Protein AF-A0AA41N404-F1 (afdb_monomer_lite)

Radius of gyration: 32.43 Å; chains: 1; bounding box: 88×32×87 Å

Foldseek 3Di:
DPDDAAPDNVDPALLGPQQDWDADPVNPDTHGSVVVLVVVVVVLVVVLVVVLVVLVVVLVVLLVQLVVLLVQLPDCPPCVDDDPVNVVVNVVSVVSNVVSVVSVVVSVVSVPLDDDDDDDDDDDDDDDDDDDDDDDDDPPPVVVVVVVVVVVVVVVVVVVVSVVSSVVRNVSVVVVVVSVVSVVVRD

Secondary structure (DSSP, 8-state):
---PPPSSTTS--HHHH--SPEEPTTSS-EE-HHHHHHHHHHHHHHHHHHHHHHHHHHHHHHHHHHHHHHHHHT--TTTT--HHHHHHHHHHHHHHHHHHHHHHHHHHHHHSS-------------------------TTHHHHHHHHHHHHHHHHHHHHHHHHHHHHHHHHHHHHHHHHHHHHHH-

Structure (mmCIF, N/CA/C/O backbone):
data_AF-A0AA41N404-F1
#
_entry.id   AF-A0AA41N404-F1
#
loop_
_atom_site.group_PDB
_atom_site.id
_atom_site.type_symbol
_atom_site.label_atom_id
_atom_site.label_alt_id
_atom_site.label_comp_id
_atom_site.label_asym_id
_atom_site.label_entity_id
_atom_site.label_seq_id
_atom_site.pdbx_PDB_ins_code
_atom_site.Cartn_x
_atom_site.Cartn_y
_atom_site.Cartn_z
_atom_site.occupancy
_atom_site.B_iso_or_equiv
_atom_site.auth_seq_id
_atom_site.auth_comp_id
_atom_site.auth_asym_id
_atom_site.auth_atom_id
_atom_site.pdbx_PDB_model_num
ATOM 1 N N . MET A 1 1 ? 10.718 2.739 -41.443 1.00 58.72 1 MET A N 1
ATOM 2 C CA . MET A 1 1 ? 11.222 2.045 -40.244 1.00 58.72 1 MET A CA 1
ATOM 3 C C . MET A 1 1 ? 10.858 0.581 -40.402 1.00 58.72 1 MET A C 1
ATOM 5 O O . MET A 1 1 ? 9.677 0.340 -40.629 1.00 58.72 1 MET A O 1
ATOM 9 N N . PRO A 1 2 ? 11.816 -0.362 -40.407 1.00 75.38 2 PRO A N 1
ATOM 10 C CA . PRO A 1 2 ? 11.476 -1.780 -40.305 1.00 75.38 2 PRO A CA 1
ATOM 11 C C . PRO A 1 2 ? 10.675 -2.011 -39.015 1.00 75.38 2 PRO A C 1
ATOM 13 O O . PRO A 1 2 ? 10.946 -1.364 -38.003 1.00 75.38 2 PRO A O 1
ATOM 16 N N . GLU A 1 3 ? 9.658 -2.869 -39.066 1.00 76.25 3 GLU A N 1
ATOM 17 C CA . GLU A 1 3 ? 8.839 -3.182 -37.892 1.00 76.25 3 GLU A CA 1
ATOM 18 C C . GLU A 1 3 ? 9.669 -3.996 -36.895 1.00 76.25 3 GLU A C 1
ATOM 20 O O . GLU A 1 3 ? 10.059 -5.130 -37.172 1.00 76.25 3 GLU A O 1
ATOM 25 N N . GLN A 1 4 ? 9.961 -3.401 -35.739 1.00 81.56 4 GLN A N 1
ATOM 26 C CA . GLN A 1 4 ? 10.577 -4.101 -34.620 1.00 81.56 4 GLN A CA 1
ATOM 27 C C . GLN A 1 4 ? 9.474 -4.751 -33.781 1.00 81.56 4 GLN A C 1
ATOM 29 O O . GLN A 1 4 ? 8.527 -4.083 -33.365 1.00 81.56 4 GLN A O 1
ATOM 34 N N . GLN A 1 5 ? 9.589 -6.058 -33.547 1.00 89.88 5 GLN A N 1
ATOM 35 C CA . GLN A 1 5 ? 8.683 -6.781 -32.657 1.00 89.88 5 GLN A CA 1
ATOM 36 C C . GLN A 1 5 ? 8.995 -6.431 -31.197 1.00 89.88 5 GLN A C 1
ATOM 38 O O . GLN A 1 5 ? 10.161 -6.292 -30.827 1.00 89.88 5 GLN A O 1
ATOM 43 N N . LEU A 1 6 ? 7.948 -6.292 -30.382 1.00 94.25 6 LEU A N 1
ATOM 44 C CA . LEU A 1 6 ? 8.075 -6.115 -28.933 1.00 94.25 6 LEU A CA 1
ATOM 45 C C . LEU A 1 6 ? 8.604 -7.399 -28.284 1.00 94.25 6 LEU A C 1
ATOM 47 O O . LEU A 1 6 ? 8.307 -8.499 -28.757 1.00 94.25 6 LEU A O 1
ATOM 51 N N . LEU A 1 7 ? 9.339 -7.261 -27.182 1.00 93.94 7 LEU A N 1
ATOM 52 C CA . LEU A 1 7 ? 9.824 -8.388 -26.388 1.00 93.94 7 LEU A CA 1
ATOM 53 C C . LEU A 1 7 ? 8.656 -9.135 -25.734 1.00 93.94 7 LEU A C 1
ATOM 55 O O . LEU A 1 7 ? 8.659 -10.367 -25.704 1.00 93.94 7 LEU A O 1
ATOM 59 N N . LYS A 1 8 ? 7.632 -8.410 -25.260 1.00 95.25 8 LYS A N 1
ATOM 60 C CA . LYS A 1 8 ? 6.401 -8.977 -24.688 1.00 95.25 8 LYS A CA 1
ATOM 61 C C . LYS A 1 8 ? 5.158 -8.406 -25.396 1.00 95.25 8 LYS A C 1
ATOM 63 O O . LYS A 1 8 ? 4.464 -7.555 -24.851 1.00 95.25 8 LYS A O 1
ATOM 68 N N . PRO A 1 9 ? 4.798 -8.915 -26.594 1.00 92.69 9 PRO A N 1
ATOM 69 C CA . PRO A 1 9 ? 3.789 -8.305 -27.474 1.00 92.69 9 PRO A CA 1
ATOM 70 C C . PRO A 1 9 ? 2.369 -8.178 -26.911 1.00 92.69 9 PRO A C 1
ATOM 72 O O . PRO A 1 9 ? 1.570 -7.395 -27.421 1.00 92.69 9 PRO A O 1
ATOM 75 N N . THR A 1 10 ? 2.019 -8.989 -25.914 1.00 94.75 10 THR A N 1
ATOM 76 C CA . THR A 1 10 ? 0.677 -9.030 -25.316 1.00 94.75 10 THR A CA 1
ATOM 77 C C . THR A 1 10 ? 0.569 -8.228 -24.024 1.00 94.75 10 THR A C 1
ATOM 79 O O . THR A 1 10 ? -0.517 -8.150 -23.451 1.00 94.75 10 THR A O 1
ATOM 82 N N . GLU A 1 11 ? 1.674 -7.661 -23.541 1.00 94.69 11 GLU A N 1
ATOM 83 C CA . GLU A 1 11 ? 1.766 -7.037 -22.226 1.00 94.69 11 GLU A CA 1
ATOM 84 C C . GLU A 1 11 ? 2.360 -5.632 -22.326 1.00 94.69 11 GLU A C 1
ATOM 86 O O . GLU A 1 11 ? 3.191 -5.334 -23.177 1.00 94.69 11 GLU A O 1
ATOM 91 N N . TRP A 1 12 ? 1.955 -4.753 -21.412 1.00 96.56 12 TRP A N 1
ATOM 92 C CA . TRP A 1 12 ? 2.553 -3.425 -21.278 1.00 96.56 12 TRP A CA 1
ATOM 93 C C . TRP A 1 12 ? 3.788 -3.504 -20.380 1.00 96.56 12 TRP A C 1
ATOM 95 O O . TRP A 1 12 ? 3.774 -3.006 -19.255 1.00 96.56 12 TRP A O 1
ATOM 105 N N . SER A 1 13 ? 4.829 -4.188 -20.859 1.00 97.06 13 SER A N 1
ATOM 106 C CA . SER A 1 13 ? 6.011 -4.488 -20.050 1.00 97.06 13 SER A CA 1
ATOM 107 C C . SER A 1 13 ? 6.978 -3.309 -19.943 1.00 97.06 13 SER A C 1
ATOM 109 O O . SER A 1 13 ? 7.180 -2.546 -20.889 1.00 97.06 13 SER A O 1
ATOM 111 N N . TYR A 1 14 ? 7.639 -3.169 -18.794 1.00 97.75 14 TYR A N 1
ATOM 112 C CA . TYR A 1 14 ? 8.640 -2.120 -18.593 1.00 97.75 14 TYR A CA 1
ATOM 113 C C . TYR A 1 14 ? 9.823 -2.226 -19.565 1.00 97.75 14 TYR A C 1
ATOM 115 O O . TYR A 1 14 ? 10.380 -1.195 -19.944 1.00 97.75 14 TYR A O 1
ATOM 123 N N . CYS A 1 15 ? 10.169 -3.432 -20.025 1.00 96.75 15 CYS A N 1
ATOM 124 C CA . CYS A 1 15 ? 11.275 -3.634 -20.961 1.00 96.75 15 CYS A CA 1
ATOM 125 C C . CYS A 1 15 ? 10.963 -3.214 -22.408 1.00 96.75 15 CYS A C 1
ATOM 127 O O . CYS A 1 15 ? 11.871 -3.189 -23.230 1.00 96.75 15 CYS A O 1
ATOM 129 N N . ASP A 1 16 ? 9.718 -2.860 -22.738 1.00 97.12 16 ASP A N 1
ATOM 130 C CA . ASP A 1 16 ? 9.321 -2.498 -24.106 1.00 97.12 16 ASP A CA 1
ATOM 131 C C . ASP A 1 16 ? 9.150 -0.982 -24.310 1.00 97.12 16 ASP A C 1
ATOM 133 O O . ASP A 1 16 ? 9.398 -0.464 -25.400 1.00 97.12 16 ASP A O 1
ATOM 137 N N . TYR A 1 17 ? 8.762 -0.238 -23.267 1.00 96.25 17 TYR A N 1
ATOM 138 C CA . TYR A 1 17 ? 8.249 1.135 -23.423 1.00 96.25 17 TYR A CA 1
ATOM 139 C C . TYR A 1 17 ? 9.118 2.243 -22.803 1.00 96.25 17 TYR A C 1
ATOM 141 O O . TYR A 1 17 ? 8.762 3.418 -22.909 1.00 96.25 17 TYR A O 1
ATOM 149 N N . PHE A 1 18 ? 10.252 1.912 -22.175 1.00 96.62 18 PHE A N 1
ATOM 150 C CA . PHE A 1 18 ? 11.062 2.866 -21.392 1.00 96.62 18 PHE A CA 1
ATOM 151 C C . PHE A 1 18 ? 12.487 3.077 -21.933 1.00 96.62 18 PHE A C 1
ATOM 153 O O . PHE A 1 18 ? 13.393 3.441 -21.187 1.00 96.62 18 PHE A O 1
ATOM 160 N N . TRP A 1 19 ? 12.678 2.883 -23.241 1.00 95.56 19 TRP A N 1
ATOM 161 C CA . TRP A 1 19 ? 13.973 3.052 -23.912 1.00 95.56 19 TRP A CA 1
ATOM 162 C C . TRP A 1 19 ? 14.349 4.505 -24.196 1.00 95.56 19 TRP A C 1
ATOM 164 O O . TRP A 1 19 ? 15.519 4.865 -24.127 1.00 95.56 19 TRP A O 1
ATOM 174 N N . ALA A 1 20 ? 13.369 5.335 -24.553 1.00 94.44 20 ALA A N 1
ATOM 175 C CA . ALA A 1 20 ? 13.611 6.719 -24.934 1.00 94.44 20 ALA A CA 1
ATOM 176 C C . ALA A 1 20 ? 13.547 7.654 -23.725 1.00 94.44 20 ALA A C 1
ATOM 178 O O . ALA A 1 20 ? 12.693 7.506 -22.846 1.00 94.44 20 ALA A O 1
ATOM 179 N N . ASP A 1 21 ? 14.399 8.674 -23.736 1.00 94.25 21 ASP A N 1
ATOM 180 C CA . ASP A 1 21 ? 14.354 9.712 -22.721 1.00 94.25 21 ASP A CA 1
ATOM 181 C C . ASP A 1 21 ? 13.086 10.559 -22.845 1.00 94.25 21 ASP A C 1
ATOM 183 O O . ASP A 1 21 ? 12.673 11.004 -23.923 1.00 94.25 21 ASP A O 1
ATOM 187 N N . LYS A 1 22 ? 12.487 10.844 -21.695 1.00 91.69 22 LYS A N 1
ATOM 188 C CA . LYS A 1 22 ? 11.353 11.740 -21.565 1.00 91.69 22 LYS A CA 1
ATOM 189 C C . LYS A 1 22 ? 11.842 13.178 -21.449 1.00 91.69 22 LYS A C 1
ATOM 191 O O . LYS A 1 22 ? 12.539 13.536 -20.502 1.00 91.69 22 LYS A O 1
ATOM 196 N N . LYS A 1 23 ? 11.400 14.029 -22.371 1.00 91.06 23 LYS A N 1
ATOM 197 C CA . LYS A 1 23 ? 11.573 15.484 -22.272 1.00 91.06 23 LYS A CA 1
ATOM 198 C C . LYS A 1 23 ? 10.445 16.090 -21.447 1.00 91.06 23 LYS A C 1
ATOM 200 O O . LYS A 1 23 ? 9.297 15.641 -21.532 1.00 91.06 23 LYS A O 1
ATOM 205 N N . ASP A 1 24 ? 10.760 17.092 -20.637 1.00 85.56 24 ASP A N 1
ATOM 206 C CA . ASP A 1 24 ? 9.728 17.873 -19.967 1.00 85.56 24 ASP A CA 1
ATOM 207 C C . ASP A 1 24 ? 8.890 18.676 -20.986 1.00 85.56 24 ASP A C 1
ATOM 209 O O . ASP A 1 24 ? 9.334 18.944 -22.106 1.00 85.56 24 ASP A O 1
ATOM 213 N N . PRO A 1 25 ? 7.657 19.084 -20.633 1.00 82.81 25 PRO A N 1
ATOM 214 C CA . PRO A 1 25 ? 6.806 19.855 -21.541 1.00 82.81 25 PRO A CA 1
ATOM 215 C C . PRO A 1 25 ? 7.411 21.197 -21.981 1.00 82.81 25 PRO A C 1
ATOM 217 O O . PRO A 1 25 ? 6.952 21.783 -22.957 1.00 82.81 25 PRO A O 1
ATOM 220 N N . GLN A 1 26 ? 8.406 21.700 -21.243 1.00 84.88 26 GLN A N 1
ATOM 221 C CA . GLN A 1 26 ? 9.080 22.972 -21.503 1.00 84.88 26 GLN A CA 1
ATOM 222 C C . GLN A 1 26 ? 10.392 22.812 -22.293 1.00 84.88 26 GLN A C 1
ATOM 224 O O . GLN A 1 26 ? 10.968 23.817 -22.695 1.00 84.88 26 GLN A O 1
ATOM 229 N N . GLY A 1 27 ? 10.844 21.581 -22.555 1.00 80.25 27 GLY A N 1
ATOM 230 C CA . GLY A 1 27 ? 12.082 21.259 -23.271 1.00 80.25 27 GLY A CA 1
ATOM 231 C C . GLY A 1 27 ? 13.383 21.564 -22.517 1.00 80.25 27 GLY A C 1
ATOM 232 O O . GLY A 1 27 ? 14.455 21.456 -23.109 1.00 80.25 27 GLY A O 1
ATOM 233 N N . ASN A 1 28 ? 13.310 21.944 -21.242 1.00 82.81 28 ASN A N 1
ATOM 234 C CA . ASN A 1 28 ? 14.445 22.396 -20.439 1.00 82.81 28 ASN A CA 1
ATOM 235 C C . ASN A 1 28 ? 15.177 21.247 -19.735 1.00 82.81 28 ASN A C 1
ATOM 237 O O . ASN A 1 28 ? 16.323 21.416 -19.320 1.00 82.81 28 ASN A O 1
ATOM 241 N N . SER A 1 29 ? 14.532 20.089 -19.581 1.00 86.12 29 SER A N 1
ATOM 242 C CA . SER A 1 29 ? 15.108 18.925 -18.909 1.00 86.12 29 SER A CA 1
ATOM 243 C C . SER A 1 29 ? 14.748 17.618 -19.615 1.00 86.12 29 SER A C 1
ATOM 245 O O . SER A 1 29 ? 13.681 17.469 -20.214 1.00 86.12 29 SER A O 1
ATOM 247 N N . THR A 1 30 ? 15.681 16.667 -19.576 1.00 90.44 30 THR A N 1
ATOM 248 C CA . THR A 1 30 ? 15.536 15.329 -20.159 1.00 90.44 30 THR A CA 1
ATOM 249 C C . THR A 1 30 ? 15.781 14.301 -19.060 1.00 90.44 30 THR A C 1
ATOM 251 O O . THR A 1 30 ? 16.727 14.435 -18.288 1.00 90.44 30 THR A O 1
ATOM 254 N N . MET A 1 31 ? 14.897 13.313 -18.955 1.00 91.56 31 MET A N 1
ATOM 255 C CA . MET A 1 31 ? 14.924 12.264 -17.942 1.00 91.56 31 MET A CA 1
ATOM 256 C C . MET A 1 31 ? 14.927 10.906 -18.628 1.00 91.56 31 MET A C 1
ATOM 258 O O . MET A 1 31 ? 14.051 10.636 -19.447 1.00 91.56 31 MET A O 1
ATOM 262 N N . ALA A 1 32 ? 15.870 10.042 -18.262 1.00 94.62 32 ALA A N 1
ATOM 263 C CA . ALA A 1 32 ? 15.920 8.686 -18.788 1.00 94.62 32 ALA A CA 1
ATOM 264 C C . ALA A 1 32 ? 14.630 7.912 -18.475 1.00 94.62 32 ALA A C 1
ATOM 266 O O . ALA A 1 32 ? 14.053 8.052 -17.392 1.00 94.62 32 ALA A O 1
ATOM 267 N N . GLY A 1 33 ? 14.187 7.056 -19.399 1.00 94.88 33 GLY A N 1
ATOM 268 C CA . GLY A 1 33 ? 13.013 6.205 -19.174 1.00 94.88 33 GLY A CA 1
ATOM 269 C C . GLY A 1 33 ? 13.169 5.303 -17.943 1.00 94.88 33 GLY A C 1
ATOM 270 O O . GLY A 1 33 ? 12.228 5.150 -17.166 1.00 94.88 33 GLY A O 1
ATOM 271 N N . PHE A 1 34 ? 14.382 4.799 -17.695 1.00 95.56 34 PHE A N 1
ATOM 272 C CA . PHE A 1 34 ? 14.702 4.025 -16.491 1.00 95.56 34 PHE A CA 1
ATOM 273 C C . PHE A 1 34 ? 14.507 4.822 -15.191 1.00 95.56 34 PHE A C 1
ATOM 275 O O . PHE A 1 34 ? 13.943 4.311 -14.225 1.00 95.56 34 PHE A O 1
ATOM 282 N N . GLU A 1 35 ? 14.895 6.100 -15.175 1.00 95.62 35 GLU A N 1
ATOM 283 C CA . GLU A 1 35 ? 14.739 6.972 -14.003 1.00 95.62 35 GLU A CA 1
ATOM 284 C C . GLU A 1 35 ? 13.257 7.147 -13.633 1.00 95.62 35 GLU A C 1
ATOM 286 O O . GLU A 1 35 ? 12.888 7.158 -12.458 1.00 95.62 35 GLU A O 1
ATOM 291 N N . LEU A 1 36 ? 12.369 7.184 -14.631 1.00 95.12 36 LEU A N 1
ATOM 292 C CA . LEU A 1 36 ? 10.925 7.221 -14.399 1.00 95.12 36 LEU A CA 1
ATOM 293 C C . LEU A 1 36 ? 10.420 5.956 -13.680 1.00 95.12 36 LEU A C 1
ATOM 295 O O . LEU A 1 36 ? 9.555 6.052 -12.802 1.00 95.12 36 LEU A O 1
ATOM 299 N N . LEU A 1 37 ? 10.969 4.780 -14.010 1.00 96.50 37 LEU A N 1
ATOM 300 C CA . LEU A 1 37 ? 10.649 3.522 -13.328 1.00 96.50 37 LEU A CA 1
ATOM 301 C C . LEU A 1 37 ? 11.147 3.531 -11.878 1.00 96.50 37 LEU A C 1
ATOM 303 O O . LEU A 1 37 ? 10.401 3.154 -10.971 1.00 96.50 37 LEU A O 1
ATOM 307 N N . LEU A 1 38 ? 12.356 4.038 -11.623 1.00 95.94 38 LEU A N 1
ATOM 308 C CA . LEU A 1 38 ? 12.880 4.187 -10.261 1.00 95.94 38 LEU A CA 1
ATOM 309 C C . LEU A 1 38 ? 12.016 5.135 -9.418 1.00 95.94 38 LEU A C 1
ATOM 311 O O . LEU A 1 38 ? 11.618 4.792 -8.300 1.00 95.94 38 LEU A O 1
ATOM 315 N N . GLN A 1 39 ? 11.626 6.288 -9.970 1.00 95.75 39 GLN A N 1
ATOM 316 C CA . GLN A 1 39 ? 10.705 7.214 -9.306 1.00 95.75 39 GLN A CA 1
ATOM 317 C C . GLN A 1 39 ? 9.353 6.563 -8.998 1.00 95.75 39 GLN A C 1
ATOM 319 O O . GLN A 1 39 ? 8.790 6.769 -7.91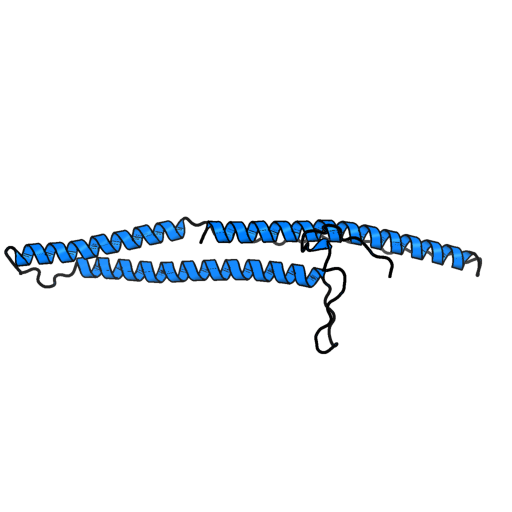6 1.00 95.75 39 GLN A O 1
ATOM 324 N N . LYS A 1 40 ? 8.832 5.739 -9.917 1.00 96.25 40 LYS A N 1
ATOM 325 C CA . LYS A 1 40 ? 7.597 4.979 -9.700 1.00 96.25 40 LYS A CA 1
ATOM 326 C C . LYS A 1 40 ? 7.728 4.016 -8.516 1.00 96.25 40 LYS A C 1
ATOM 328 O O . LYS A 1 40 ? 6.794 3.940 -7.710 1.00 96.25 40 LYS A O 1
ATOM 333 N N . GLN A 1 41 ? 8.869 3.343 -8.364 1.00 96.06 41 GLN A N 1
ATOM 334 C CA . GLN A 1 41 ? 9.122 2.456 -7.224 1.00 96.06 41 GLN A CA 1
ATOM 335 C C . GLN A 1 41 ? 9.217 3.212 -5.900 1.00 96.06 41 GLN A C 1
ATOM 337 O O . GLN A 1 41 ? 8.589 2.817 -4.915 1.00 96.06 41 GLN A O 1
ATOM 342 N N . LEU A 1 42 ? 9.951 4.328 -5.873 1.00 95.38 42 LEU A N 1
ATOM 343 C CA . LEU A 1 42 ? 10.069 5.181 -4.687 1.00 95.38 42 LEU A CA 1
ATOM 344 C C . LEU A 1 42 ? 8.705 5.715 -4.245 1.00 95.38 42 LEU A C 1
ATOM 346 O O . LEU A 1 42 ? 8.347 5.612 -3.071 1.00 95.38 42 LEU A O 1
ATOM 350 N N . LYS A 1 43 ? 7.894 6.198 -5.193 1.00 95.75 43 LYS A N 1
ATOM 351 C CA . LYS A 1 43 ? 6.523 6.642 -4.916 1.00 95.75 43 LYS A CA 1
ATOM 352 C C . LYS A 1 43 ? 5.654 5.510 -4.368 1.00 95.75 43 LYS A C 1
ATOM 354 O O . LYS A 1 43 ? 4.851 5.731 -3.467 1.00 95.75 43 LYS A O 1
ATOM 359 N N . GLY A 1 44 ? 5.816 4.296 -4.885 1.00 92.94 44 GLY A N 1
ATOM 360 C CA . GLY A 1 44 ? 5.121 3.119 -4.379 1.00 92.94 44 GLY A CA 1
ATOM 361 C C . GLY A 1 44 ? 5.474 2.773 -2.931 1.00 92.94 44 GLY A C 1
ATOM 362 O O . GLY A 1 44 ? 4.575 2.524 -2.128 1.00 92.94 44 GLY A O 1
ATOM 363 N N . LYS A 1 45 ? 6.763 2.827 -2.573 1.00 91.25 45 LYS A N 1
ATOM 364 C CA . LYS A 1 45 ? 7.226 2.668 -1.181 1.00 91.25 45 LYS A CA 1
ATOM 365 C C . LYS A 1 45 ? 6.671 3.767 -0.271 1.00 91.25 45 LYS A C 1
ATOM 367 O O . LYS A 1 45 ? 6.213 3.478 0.832 1.00 91.25 45 LYS A O 1
ATOM 372 N N . GLN A 1 46 ? 6.661 5.012 -0.745 1.00 94.31 46 GLN A N 1
ATOM 373 C CA . GLN A 1 46 ? 6.092 6.138 -0.005 1.00 94.31 46 GLN A CA 1
ATOM 374 C C . GLN A 1 46 ? 4.587 5.948 0.254 1.00 94.31 46 GLN A C 1
ATOM 376 O O . GLN A 1 46 ? 4.140 6.101 1.387 1.00 94.31 46 GLN A O 1
ATOM 381 N N . MET A 1 47 ? 3.821 5.513 -0.750 1.00 92.81 47 MET A N 1
ATOM 382 C CA . MET A 1 47 ? 2.388 5.219 -0.606 1.00 92.81 47 MET A CA 1
ATOM 383 C C . MET A 1 47 ? 2.120 4.133 0.447 1.00 92.81 47 MET A C 1
ATOM 385 O O . MET A 1 47 ? 1.200 4.249 1.253 1.00 92.81 47 MET A O 1
ATOM 389 N N . GLN A 1 48 ? 2.937 3.076 0.476 1.00 89.06 48 GLN A N 1
ATOM 390 C CA . GLN A 1 48 ? 2.833 2.032 1.499 1.00 89.06 48 GLN A CA 1
ATOM 391 C C . GLN A 1 48 ? 3.075 2.567 2.912 1.00 89.06 48 GLN A C 1
ATOM 393 O O . GLN A 1 48 ? 2.372 2.189 3.851 1.00 89.06 48 GLN A O 1
ATOM 398 N N . LYS A 1 49 ? 4.061 3.454 3.068 1.00 89.94 49 LYS A N 1
ATOM 399 C CA . LYS A 1 49 ? 4.336 4.119 4.342 1.00 89.94 49 LYS A CA 1
ATOM 400 C C . LYS A 1 49 ? 3.138 4.960 4.789 1.00 89.94 49 LYS A C 1
ATOM 402 O O . LYS A 1 49 ? 2.679 4.792 5.915 1.00 89.94 49 LYS A O 1
ATOM 407 N N . GLU A 1 50 ? 2.595 5.788 3.900 1.00 91.12 50 GLU A N 1
ATOM 408 C CA . GLU A 1 50 ? 1.418 6.624 4.179 1.00 91.12 50 GLU A CA 1
ATOM 409 C C . GLU A 1 50 ? 0.185 5.784 4.548 1.00 91.12 50 GLU A C 1
ATOM 411 O O . GLU A 1 50 ? -0.524 6.108 5.501 1.00 91.12 50 GLU A O 1
ATOM 416 N N . MET A 1 51 ? -0.039 4.655 3.866 1.00 91.38 51 MET A N 1
ATOM 417 C CA . MET A 1 51 ? -1.115 3.715 4.204 1.00 91.38 51 MET A CA 1
ATOM 418 C C . MET A 1 51 ? -0.946 3.141 5.621 1.00 91.38 51 MET A C 1
ATOM 420 O O . MET A 1 51 ? -1.900 3.083 6.399 1.00 91.38 51 MET A O 1
ATOM 424 N N . SER A 1 52 ? 0.277 2.753 5.989 1.00 87.69 52 SER A N 1
ATOM 425 C CA . SER A 1 52 ? 0.587 2.257 7.336 1.00 87.69 52 SER A CA 1
ATOM 426 C C . SER A 1 52 ? 0.353 3.330 8.407 1.00 87.69 52 SER A C 1
ATOM 428 O O . SER A 1 52 ? -0.267 3.066 9.443 1.00 87.69 52 SER A O 1
ATOM 430 N N . GLU A 1 53 ? 0.775 4.568 8.141 1.00 90.19 53 GLU A N 1
ATOM 431 C CA . GLU A 1 53 ? 0.537 5.715 9.021 1.00 90.19 53 GLU A CA 1
ATOM 432 C C . GLU A 1 53 ? -0.962 6.010 9.182 1.00 90.19 53 GLU A C 1
ATOM 434 O O . GLU A 1 53 ? -1.422 6.276 10.297 1.00 90.19 53 GLU A O 1
ATOM 439 N N . PHE A 1 54 ? -1.750 5.883 8.112 1.00 93.12 54 PHE A N 1
ATOM 440 C CA . PHE A 1 54 ? -3.206 6.020 8.159 1.00 93.12 54 PHE A CA 1
ATOM 441 C C . PHE A 1 54 ? -3.856 4.965 9.068 1.00 93.12 54 PHE A C 1
ATOM 443 O O . PHE A 1 54 ? -4.640 5.309 9.961 1.00 93.12 54 PHE A O 1
ATOM 450 N N . VAL A 1 55 ? -3.487 3.688 8.915 1.00 90.69 55 VAL A N 1
ATOM 451 C CA . VAL A 1 55 ? -3.972 2.594 9.780 1.00 90.69 55 VAL A CA 1
ATOM 452 C C . VAL A 1 55 ? -3.557 2.820 11.237 1.00 90.69 55 VAL A C 1
ATOM 454 O O . VAL A 1 55 ? -4.351 2.609 12.159 1.00 90.69 55 VAL A O 1
ATOM 457 N N . GLN A 1 56 ? -2.341 3.321 11.475 1.00 91.00 56 GLN A N 1
ATOM 458 C CA . GLN A 1 56 ? -1.891 3.704 12.812 1.00 91.00 56 GLN A CA 1
ATOM 459 C C . GLN A 1 56 ? -2.714 4.872 13.384 1.00 91.00 56 GLN A C 1
ATOM 461 O O . GLN A 1 56 ? -3.033 4.875 14.577 1.00 91.00 56 GLN A O 1
ATOM 466 N N . GLY A 1 57 ? -3.084 5.849 12.555 1.00 94.06 57 GLY A N 1
ATOM 467 C CA . GLY A 1 57 ? -4.001 6.930 12.911 1.00 94.06 57 GLY A CA 1
ATOM 468 C C . GLY A 1 57 ? -5.363 6.395 13.350 1.00 94.06 57 GLY A C 1
ATOM 469 O O . GLY A 1 57 ? -5.831 6.731 14.442 1.00 94.06 57 GLY A O 1
ATOM 470 N N . ARG A 1 58 ? -5.955 5.483 12.565 1.00 95.12 58 ARG A N 1
ATOM 471 C CA . ARG A 1 58 ? -7.223 4.826 12.918 1.00 95.12 58 ARG A CA 1
ATOM 472 C C . ARG A 1 58 ? -7.119 4.079 14.242 1.00 95.12 58 ARG A C 1
ATOM 474 O O . ARG A 1 58 ? -7.988 4.234 15.095 1.00 95.12 58 ARG A O 1
ATOM 481 N N . ARG A 1 59 ? -6.026 3.344 14.452 1.00 93.00 59 ARG A N 1
ATOM 482 C CA . ARG A 1 59 ? -5.763 2.621 15.702 1.00 93.00 59 ARG A CA 1
ATOM 483 C C . ARG A 1 59 ? -5.808 3.536 16.926 1.00 93.00 59 ARG A C 1
ATOM 485 O O . ARG A 1 59 ? -6.464 3.203 17.904 1.00 93.00 59 ARG A O 1
ATOM 492 N N . LYS A 1 60 ? -5.132 4.689 16.872 1.00 95.75 60 LYS A N 1
ATOM 493 C CA . LYS A 1 60 ? -5.093 5.655 17.987 1.00 95.75 60 LYS A CA 1
ATOM 494 C C . LYS A 1 60 ? -6.482 6.206 18.319 1.00 95.75 60 LYS A C 1
ATOM 496 O O . LYS A 1 60 ? -6.804 6.381 19.494 1.00 95.75 60 LYS A O 1
ATOM 501 N N . ILE A 1 61 ? -7.292 6.486 17.295 1.00 97.31 61 ILE A N 1
ATOM 502 C CA . ILE A 1 61 ? -8.678 6.947 17.466 1.00 97.31 61 ILE A CA 1
ATOM 503 C C . ILE A 1 61 ? -9.497 5.864 18.166 1.00 97.31 61 ILE A C 1
ATOM 505 O O . ILE A 1 61 ? -10.138 6.134 19.180 1.00 97.31 61 ILE A O 1
ATOM 509 N N . GLU A 1 62 ? -9.413 4.640 17.656 1.00 97.56 62 GLU A N 1
ATOM 510 C CA . GLU A 1 62 ? -10.135 3.489 18.184 1.00 97.56 62 GLU A CA 1
ATOM 511 C C . GLU A 1 62 ? -9.755 3.194 19.643 1.00 97.56 62 GLU A C 1
ATOM 513 O O . GLU A 1 62 ? -10.611 2.935 20.484 1.00 97.56 62 GLU A O 1
ATOM 518 N N . GLU A 1 63 ? -8.464 3.291 19.974 1.00 96.44 63 GLU A N 1
ATOM 519 C CA . GLU A 1 63 ? -7.957 3.048 21.325 1.00 96.44 63 GLU A CA 1
ATOM 520 C C . GLU A 1 63 ? -8.479 4.091 22.312 1.00 96.44 63 GLU A C 1
ATOM 522 O O . GLU A 1 63 ? -8.898 3.761 23.424 1.00 96.44 63 GLU A O 1
ATOM 527 N N . LYS A 1 64 ? -8.489 5.364 21.902 1.00 98.19 64 LYS A N 1
ATOM 528 C CA . LYS A 1 64 ? -9.066 6.445 22.703 1.00 98.19 64 LYS A CA 1
ATOM 529 C C . LYS A 1 64 ? -10.570 6.243 22.896 1.00 98.19 64 LYS A C 1
ATOM 531 O O . LYS A 1 64 ? -11.068 6.478 23.995 1.00 98.19 64 LYS A O 1
ATOM 536 N N . TYR A 1 65 ? -11.274 5.806 21.854 1.00 98.38 65 TYR A N 1
ATOM 537 C CA . TYR A 1 65 ? -12.705 5.525 21.914 1.00 98.38 65 TYR A CA 1
ATOM 538 C C . TYR A 1 65 ? -13.017 4.400 22.910 1.00 98.38 65 TYR A C 1
ATOM 540 O O . TYR A 1 65 ? -13.766 4.624 23.860 1.00 98.38 65 TYR A O 1
ATOM 548 N N . ALA A 1 66 ? -12.341 3.254 22.792 1.00 98.25 66 ALA A N 1
ATOM 549 C CA . ALA A 1 66 ? -12.501 2.128 23.710 1.00 98.25 66 ALA A CA 1
ATOM 550 C C . ALA A 1 66 ? -12.179 2.502 25.169 1.00 98.25 66 ALA A C 1
ATOM 552 O O . ALA A 1 66 ? -12.930 2.164 26.082 1.00 98.25 66 ALA A O 1
ATOM 553 N N . LYS A 1 67 ? -11.098 3.262 25.405 1.00 97.94 67 LYS A N 1
ATOM 554 C CA . LYS A 1 67 ? -10.744 3.762 26.749 1.00 97.94 67 LYS A CA 1
ATOM 555 C C . LYS A 1 67 ? -11.839 4.644 27.351 1.00 97.94 67 LYS A C 1
ATOM 557 O O . LYS A 1 67 ? -12.099 4.562 28.550 1.00 97.94 67 LYS A O 1
ATOM 562 N N . ASN A 1 68 ? -12.482 5.481 26.538 1.00 98.19 68 ASN A N 1
ATOM 563 C CA . ASN A 1 68 ? -13.571 6.337 26.999 1.00 98.19 68 ASN A CA 1
ATOM 564 C C . ASN A 1 68 ? -14.842 5.534 27.305 1.00 98.19 68 ASN A C 1
ATOM 566 O O . ASN A 1 68 ? -15.454 5.787 28.341 1.00 98.19 68 ASN A O 1
ATOM 570 N N . LEU A 1 69 ? -15.200 4.554 26.466 1.00 98.25 69 LEU A N 1
ATOM 571 C CA . LEU A 1 69 ? -16.316 3.637 26.728 1.00 98.25 69 LEU A CA 1
ATOM 572 C C . LEU A 1 69 ? -16.109 2.861 28.034 1.00 98.25 69 LEU A C 1
ATOM 574 O O . LEU A 1 69 ? -16.976 2.873 28.905 1.00 98.25 69 LEU A O 1
ATOM 578 N N . ALA A 1 70 ? -14.920 2.283 28.223 1.00 97.38 70 ALA A N 1
ATOM 579 C CA . ALA A 1 70 ? -14.569 1.565 29.446 1.00 97.38 70 ALA A CA 1
ATOM 580 C C . ALA A 1 70 ? -14.576 2.470 30.690 1.00 97.38 70 ALA A C 1
ATOM 582 O O . ALA A 1 70 ? -14.905 2.031 31.785 1.00 97.38 70 ALA A O 1
ATOM 583 N N . LYS A 1 71 ? -14.221 3.752 30.549 1.00 97.69 71 LYS A N 1
ATOM 584 C CA . LYS A 1 71 ? -14.321 4.711 31.656 1.00 97.69 71 LYS A CA 1
ATOM 585 C C . LYS A 1 71 ? -15.776 5.068 31.968 1.00 97.69 71 LYS A C 1
ATOM 587 O O . LYS A 1 71 ? -16.125 5.206 33.137 1.00 97.69 71 LYS A O 1
ATOM 592 N N . LEU A 1 72 ? -16.610 5.238 30.942 1.00 96.81 72 LEU A N 1
ATOM 593 C CA . LEU A 1 72 ? -18.024 5.574 31.098 1.00 96.81 72 LEU A CA 1
ATOM 594 C C . LEU A 1 72 ? -18.822 4.414 31.709 1.00 96.81 72 LEU A C 1
ATOM 596 O O . LEU A 1 72 ? -19.679 4.663 32.555 1.00 96.81 72 LEU A O 1
ATOM 600 N N . SER A 1 73 ? -18.497 3.165 31.363 1.00 96.88 73 SER A N 1
ATOM 601 C CA . SER A 1 73 ? -19.140 1.979 31.948 1.00 96.88 73 SER A CA 1
ATOM 602 C C . SER A 1 73 ? -18.933 1.870 33.463 1.00 96.88 73 SER A C 1
ATOM 604 O O . SER A 1 73 ? -19.815 1.402 34.178 1.00 96.88 73 SER A O 1
ATOM 606 N N . GLN A 1 74 ? -17.807 2.376 33.975 1.00 96.00 74 GLN A N 1
ATOM 607 C CA . GLN A 1 74 ? -17.488 2.422 35.408 1.00 96.00 74 GLN A CA 1
ATOM 608 C C . GLN A 1 74 ? -18.049 3.662 36.126 1.00 96.00 74 GLN A C 1
ATOM 610 O O . GLN A 1 74 ? -17.727 3.913 37.288 1.00 96.00 74 GLN A O 1
ATOM 615 N N . SER A 1 75 ? -18.877 4.466 35.454 1.00 94.94 75 SER A N 1
ATOM 616 C CA . SER A 1 75 ? -19.500 5.643 36.057 1.00 94.94 75 SER A CA 1
ATOM 617 C C . SER A 1 75 ? -20.486 5.264 37.169 1.00 94.94 75 SER A C 1
ATOM 619 O O . SER A 1 75 ? -21.277 4.321 37.053 1.00 94.94 75 SER A O 1
ATOM 621 N N . SER A 1 76 ? -20.487 6.056 38.242 1.00 93.62 76 SER A N 1
ATOM 622 C C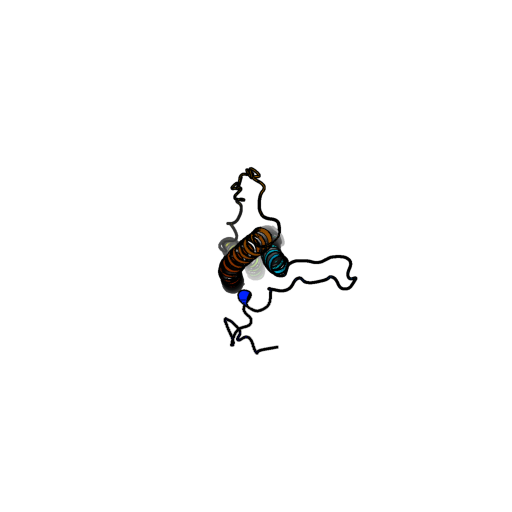A . SER A 1 76 ? -21.419 5.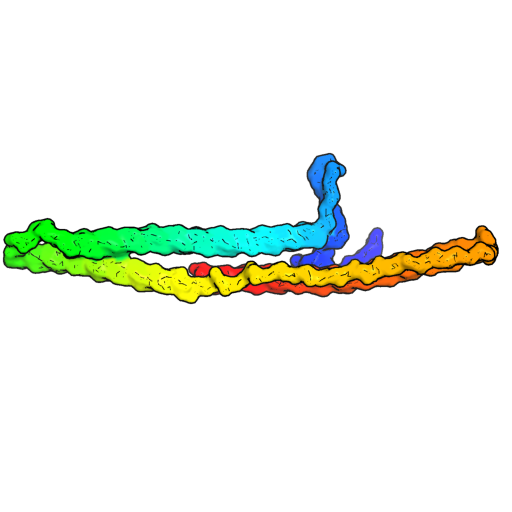931 39.368 1.00 93.62 76 SER A CA 1
ATOM 623 C C . SER A 1 76 ? -22.787 6.582 39.117 1.00 93.62 76 SER A C 1
ATOM 625 O O . SER A 1 76 ? -23.625 6.617 40.018 1.00 93.62 76 SER A O 1
ATOM 627 N N . LEU A 1 77 ? -23.043 7.089 37.905 1.00 93.75 77 LEU A N 1
ATOM 628 C CA . LEU A 1 77 ? -24.332 7.680 37.537 1.00 93.75 77 LEU A CA 1
ATOM 629 C C . LEU A 1 77 ? -25.484 6.694 37.761 1.00 93.75 77 LEU A C 1
ATOM 631 O O . LEU A 1 77 ? -25.394 5.529 37.366 1.00 93.75 77 LEU A O 1
ATOM 635 N N . ALA A 1 78 ? -26.547 7.190 38.404 1.00 91.56 78 ALA A N 1
ATOM 636 C CA . ALA A 1 78 ? -27.763 6.447 38.742 1.00 91.56 78 ALA A CA 1
ATOM 637 C C . ALA A 1 78 ? -27.503 5.082 39.418 1.00 91.56 78 ALA A C 1
ATOM 639 O O . ALA A 1 78 ? -28.267 4.139 39.259 1.00 91.56 78 ALA A O 1
ATOM 640 N N . ALA A 1 79 ? -26.423 4.964 40.202 1.00 89.56 79 ALA A N 1
ATOM 641 C CA . ALA A 1 79 ? -26.105 3.736 40.939 1.00 89.56 79 ALA A CA 1
ATOM 642 C C . ALA A 1 79 ? -27.094 3.414 42.076 1.00 89.56 79 ALA A C 1
ATOM 644 O O . ALA A 1 79 ? -27.079 2.304 42.592 1.00 89.56 79 ALA A O 1
ATOM 645 N N . GLN A 1 80 ? -27.920 4.385 42.466 1.00 93.06 80 GLN A N 1
ATOM 646 C CA . GLN A 1 80 ? -28.956 4.256 43.493 1.00 93.06 80 GLN A CA 1
ATOM 647 C C . GLN A 1 80 ? -30.307 3.774 42.940 1.00 93.06 80 GLN A C 1
ATOM 649 O O . GLN A 1 80 ? -31.255 3.650 43.707 1.00 93.06 80 GLN A O 1
ATOM 654 N N . GLU A 1 81 ? -30.423 3.590 41.621 1.00 91.25 81 GLU A N 1
ATOM 655 C CA . GLU A 1 81 ? -31.659 3.110 41.010 1.00 91.25 81 GLU A CA 1
ATOM 656 C C . GLU A 1 81 ? -31.872 1.642 41.389 1.00 91.25 81 GLU A C 1
ATOM 658 O O . GLU A 1 81 ? -30.973 0.816 41.221 1.00 91.25 81 GLU A O 1
ATOM 663 N N . GLU A 1 82 ? -33.050 1.322 41.914 1.00 91.31 82 GLU A N 1
ATOM 664 C CA . GLU A 1 82 ? -33.375 -0.021 42.391 1.00 91.31 82 GLU A CA 1
ATOM 665 C C . GLU A 1 82 ? -34.359 -0.732 41.453 1.00 91.31 82 GLU A C 1
ATOM 667 O O . GLU A 1 82 ? -34.862 -0.176 40.470 1.00 91.31 82 GLU A O 1
ATOM 672 N N . CYS A 1 83 ? -34.651 -1.992 41.778 1.00 92.12 83 CYS A N 1
ATOM 673 C CA . CYS A 1 83 ? -35.599 -2.831 41.054 1.00 92.12 83 CYS A CA 1
ATOM 674 C C . CYS A 1 83 ? -35.188 -3.050 39.584 1.00 92.12 83 CYS A C 1
ATOM 676 O O . CYS A 1 83 ? -34.035 -2.885 39.187 1.00 92.12 83 CYS A O 1
ATOM 678 N N . PHE A 1 84 ? -36.157 -3.445 38.762 1.00 94.62 84 PHE A N 1
ATOM 679 C CA . PHE A 1 84 ? -35.955 -3.766 37.352 1.00 94.62 84 PHE A CA 1
ATOM 680 C C . PHE A 1 84 ? -35.292 -2.632 36.547 1.00 94.62 84 PHE A C 1
ATOM 682 O O . PHE A 1 84 ? -34.508 -2.898 35.640 1.00 94.62 84 PHE A O 1
ATOM 689 N N . LEU A 1 85 ? -35.575 -1.365 36.880 1.00 94.00 85 LEU A N 1
ATOM 690 C CA . LEU A 1 85 ? -34.946 -0.226 36.208 1.00 94.00 85 LEU A CA 1
ATOM 691 C C . LEU A 1 85 ? -33.454 -0.115 36.562 1.00 94.00 85 LEU A C 1
ATOM 693 O O . LEU A 1 85 ? -32.637 0.115 35.671 1.00 94.00 85 LEU A O 1
ATOM 697 N N . GLY A 1 86 ? -33.092 -0.349 37.827 1.00 94.50 86 GLY A N 1
ATOM 698 C CA . GLY A 1 86 ? -31.700 -0.438 38.267 1.00 94.50 86 GLY A CA 1
ATOM 699 C C . GLY A 1 86 ? -30.931 -1.580 37.599 1.00 94.50 86 GLY A C 1
ATOM 700 O O . GLY A 1 86 ? -29.809 -1.380 37.131 1.00 94.50 86 GLY A O 1
ATOM 701 N N . GLU A 1 87 ? -31.548 -2.759 37.476 1.00 95.12 87 GLU A N 1
ATOM 702 C CA . GLU A 1 87 ? -30.969 -3.902 36.755 1.00 95.12 87 GLU A CA 1
ATOM 703 C C . GLU A 1 87 ? -30.742 -3.590 35.268 1.00 95.12 87 GLU A C 1
ATOM 705 O O . GLU A 1 87 ? -29.654 -3.840 34.742 1.00 95.12 87 GLU A O 1
ATOM 710 N N . ALA A 1 88 ? -31.730 -2.986 34.597 1.00 96.25 88 ALA A N 1
ATOM 711 C CA . ALA A 1 88 ? -31.611 -2.572 33.200 1.00 96.25 88 ALA A CA 1
ATOM 712 C C . ALA A 1 88 ? -30.503 -1.521 33.003 1.00 96.25 88 ALA A C 1
ATOM 714 O O . ALA A 1 88 ? -29.706 -1.626 32.071 1.00 96.25 88 ALA A O 1
ATOM 715 N N . TRP A 1 89 ? -30.390 -0.548 33.911 1.00 95.25 89 TRP A N 1
ATOM 716 C CA . TRP A 1 89 ? -29.324 0.455 33.883 1.00 95.25 89 TRP A CA 1
ATOM 717 C C . TRP A 1 89 ? -27.931 -0.146 34.130 1.00 95.25 89 TRP A C 1
ATOM 719 O O . TRP A 1 89 ? -26.954 0.222 33.473 1.00 95.25 89 TRP A O 1
ATOM 729 N N . ALA A 1 90 ? -27.812 -1.103 35.054 1.00 94.38 90 ALA A N 1
ATOM 730 C CA . ALA A 1 90 ? -26.566 -1.834 35.273 1.00 94.38 90 ALA A CA 1
ATOM 731 C C . ALA A 1 90 ? -26.160 -2.644 34.031 1.00 94.38 90 ALA A C 1
ATOM 733 O O . ALA A 1 90 ? -24.978 -2.673 33.674 1.00 94.38 90 ALA A O 1
ATOM 734 N N . GLN A 1 91 ? -27.134 -3.248 33.349 1.00 95.88 91 GLN A N 1
ATOM 735 C CA . GLN A 1 91 ? -26.909 -3.972 32.104 1.00 95.88 91 GLN A CA 1
ATOM 736 C C . GLN A 1 91 ? -26.473 -3.042 30.962 1.00 95.88 91 GLN A C 1
ATOM 738 O O . GLN A 1 91 ? -25.567 -3.405 30.215 1.00 95.88 91 GLN A O 1
ATOM 743 N N . GLU A 1 92 ? -27.033 -1.835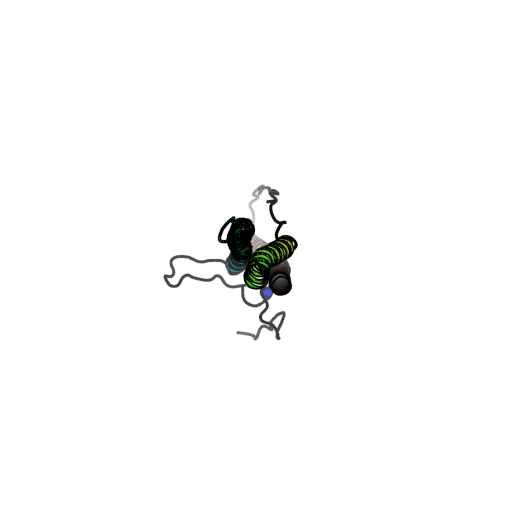 30.861 1.00 96.44 92 GLU A N 1
ATOM 744 C CA . GLU A 1 92 ? -26.586 -0.816 29.899 1.00 96.44 92 GLU A CA 1
ATOM 745 C C . GLU A 1 92 ? -25.105 -0.468 30.118 1.00 96.44 92 GLU A C 1
ATOM 747 O O . GLU A 1 92 ? -24.290 -0.544 29.199 1.00 96.44 92 GLU A O 1
ATOM 752 N N . LYS A 1 93 ? -24.704 -0.196 31.369 1.00 96.12 93 LYS A N 1
ATOM 753 C CA . LYS A 1 93 ? -23.292 0.058 31.708 1.00 96.12 93 LYS A CA 1
ATOM 754 C C . LYS A 1 93 ? -22.387 -1.120 31.353 1.00 96.12 93 LYS A C 1
ATOM 756 O O . LYS A 1 93 ? -21.282 -0.909 30.855 1.00 96.12 93 LYS A O 1
ATOM 761 N N . LYS A 1 94 ? -22.841 -2.355 31.581 1.00 96.94 94 LYS A N 1
ATOM 762 C CA . LYS A 1 94 ? -22.109 -3.556 31.162 1.00 96.94 94 LYS A CA 1
ATOM 763 C C . LYS A 1 94 ? -21.961 -3.622 29.639 1.00 96.94 94 LYS A C 1
ATOM 765 O O . LYS A 1 94 ? -20.856 -3.871 29.171 1.00 96.94 94 LYS A O 1
ATOM 770 N N . SER A 1 95 ? -23.015 -3.317 28.883 1.00 98.12 95 SER A N 1
ATOM 771 C CA . SER A 1 95 ? -22.969 -3.275 27.415 1.00 98.12 95 SER A CA 1
ATOM 772 C C . SER A 1 95 ? -21.904 -2.301 26.898 1.00 98.12 95 SER A C 1
ATOM 774 O O . SER A 1 95 ? -21.169 -2.637 25.975 1.00 98.12 95 SER A O 1
ATOM 776 N N . LEU A 1 96 ? -21.738 -1.135 27.536 1.00 98.06 96 LEU A N 1
ATOM 777 C CA . LEU A 1 96 ? -20.658 -0.192 27.201 1.00 98.06 96 LEU A CA 1
ATOM 778 C C . LEU A 1 96 ? -19.256 -0.783 27.443 1.00 98.06 96 LEU A C 1
ATOM 780 O O . LEU A 1 96 ? -18.318 -0.491 26.699 1.00 98.06 96 LEU A O 1
ATOM 784 N N . ALA A 1 97 ? -19.085 -1.589 28.497 1.00 97.75 97 ALA A N 1
ATOM 785 C CA . ALA A 1 97 ? -17.821 -2.277 28.760 1.00 97.75 97 ALA A CA 1
ATOM 786 C C . ALA A 1 97 ? -17.545 -3.367 27.711 1.00 97.75 97 ALA A C 1
ATOM 788 O O . ALA A 1 97 ? -16.423 -3.463 27.212 1.00 97.75 97 ALA A O 1
ATOM 789 N N . ASP A 1 98 ? -18.572 -4.138 27.350 1.00 98.12 98 ASP A N 1
ATOM 790 C CA . ASP A 1 98 ? -18.488 -5.181 26.326 1.00 98.12 98 ASP A CA 1
ATOM 791 C C . ASP A 1 98 ? -18.157 -4.565 24.948 1.00 98.12 98 ASP A C 1
ATOM 793 O O . ASP A 1 98 ? -17.293 -5.068 24.226 1.00 98.12 98 ASP A O 1
ATOM 797 N N . GLU A 1 99 ? -18.759 -3.419 24.605 1.00 98.19 99 GLU A N 1
ATOM 798 C CA . GLU A 1 99 ? -18.442 -2.655 23.391 1.00 98.19 99 GLU A CA 1
ATOM 799 C C . GLU A 1 99 ? -16.976 -2.195 23.388 1.00 98.19 99 GLU A C 1
ATOM 801 O O . GLU A 1 99 ? -16.250 -2.431 22.418 1.00 98.19 99 GLU A O 1
ATOM 806 N N . ALA A 1 100 ? -16.486 -1.631 24.498 1.00 98.06 100 ALA A N 1
ATOM 807 C CA . ALA A 1 100 ? -15.078 -1.258 24.628 1.00 98.06 100 ALA A CA 1
ATOM 808 C C . ALA A 1 100 ? -14.132 -2.442 24.346 1.00 98.06 100 ALA A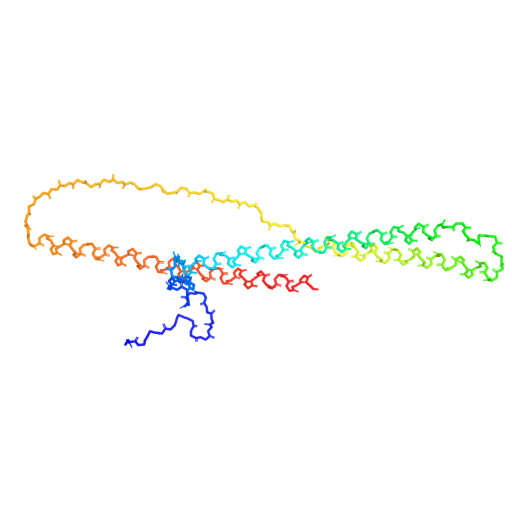 C 1
ATOM 810 O O . ALA A 1 100 ? -13.115 -2.277 23.665 1.00 98.06 100 ALA A O 1
ATOM 811 N N . GLU A 1 101 ? -14.467 -3.646 24.821 1.00 97.75 101 GLU A N 1
ATOM 812 C CA . GLU A 1 101 ? -13.679 -4.857 24.574 1.00 97.75 101 GLU A CA 1
ATOM 813 C C . GLU A 1 101 ? -13.675 -5.261 23.090 1.00 97.75 101 GLU A C 1
ATOM 815 O O . GLU A 1 101 ? -12.629 -5.649 22.556 1.00 97.75 101 GLU A O 1
ATOM 820 N N . VAL A 1 102 ? -14.807 -5.131 22.391 1.00 98.31 102 VAL A N 1
ATOM 821 C CA . VAL A 1 102 ? -14.891 -5.376 20.941 1.00 98.31 102 VAL A CA 1
ATOM 822 C C . VAL A 1 102 ? -13.943 -4.449 20.174 1.00 98.31 102 VAL A C 1
ATOM 824 O O . VAL A 1 102 ? -13.176 -4.921 19.328 1.00 98.31 102 VAL A O 1
ATOM 827 N N . HIS A 1 103 ? -13.917 -3.157 20.511 1.00 98.00 103 HIS A N 1
ATOM 828 C CA . HIS A 1 103 ? -13.006 -2.188 19.889 1.00 98.00 103 HIS A CA 1
ATOM 829 C C . HIS A 1 103 ? -11.526 -2.502 20.172 1.00 98.00 103 HIS A C 1
ATOM 831 O O . HIS A 1 103 ? -10.689 -2.420 19.270 1.00 98.00 103 HIS A O 1
ATOM 837 N N . LEU A 1 104 ? -11.184 -2.945 21.387 1.00 95.75 104 LEU A N 1
ATOM 838 C CA . LEU A 1 104 ? -9.823 -3.394 21.716 1.00 95.75 104 LEU A CA 1
ATOM 839 C C . LEU A 1 104 ? -9.405 -4.636 20.915 1.00 95.75 104 LEU A C 1
ATOM 841 O O . LEU A 1 104 ? -8.281 -4.699 20.410 1.00 95.75 104 LEU A O 1
ATOM 845 N N . LYS A 1 105 ? -10.310 -5.606 20.735 1.00 95.81 105 LYS A N 1
ATOM 846 C CA . LYS A 1 105 ? -10.066 -6.781 19.880 1.00 95.81 105 LYS A CA 1
ATOM 847 C C . LYS A 1 105 ? -9.875 -6.385 18.417 1.00 95.81 105 LYS A C 1
ATOM 849 O O . LYS A 1 105 ? -9.018 -6.953 17.739 1.00 95.81 105 LYS A O 1
ATOM 854 N N . PHE A 1 106 ? -10.636 -5.409 17.927 1.00 95.12 106 PHE A N 1
ATOM 855 C CA . PHE A 1 106 ? -10.462 -4.869 16.581 1.00 95.12 106 PHE A CA 1
ATOM 856 C C . PHE A 1 106 ? -9.084 -4.206 16.406 1.00 95.12 106 PHE A C 1
ATOM 858 O O . PHE A 1 106 ? -8.366 -4.528 15.460 1.00 95.12 106 PHE A O 1
ATOM 865 N N . ILE A 1 107 ? -8.645 -3.386 17.366 1.00 93.44 107 ILE A N 1
ATOM 866 C CA . ILE A 1 107 ? -7.296 -2.790 17.383 1.00 93.44 107 ILE A CA 1
ATOM 867 C C . ILE A 1 107 ? -6.199 -3.854 17.337 1.00 93.44 107 ILE A C 1
ATOM 869 O O . ILE A 1 107 ? -5.240 -3.705 16.580 1.00 93.44 107 ILE A O 1
ATOM 873 N N . ALA A 1 108 ? -6.335 -4.932 18.113 1.00 89.88 108 ALA A N 1
ATOM 874 C CA . ALA A 1 108 ? -5.368 -6.027 18.115 1.00 89.88 108 ALA A CA 1
ATOM 875 C C . ALA A 1 108 ? -5.236 -6.682 16.727 1.00 89.88 108 ALA A C 1
ATOM 877 O O . ALA A 1 108 ? -4.124 -6.964 16.280 1.00 89.88 108 ALA A O 1
ATOM 878 N N . LYS A 1 109 ? -6.349 -6.837 15.997 1.00 89.31 109 LYS A N 1
ATOM 879 C CA . LYS A 1 109 ? -6.338 -7.328 14.608 1.00 89.31 109 LYS A CA 1
ATOM 880 C C . LYS A 1 109 ? -5.663 -6.341 13.647 1.00 89.31 109 LYS A C 1
ATOM 882 O O . LYS A 1 109 ? -4.912 -6.773 12.782 1.00 89.31 109 LYS A O 1
ATOM 887 N N . LEU A 1 110 ? -5.829 -5.031 13.851 1.00 84.00 110 LEU A N 1
ATOM 888 C CA . LEU A 1 110 ? -5.108 -3.991 13.096 1.00 84.00 110 LEU A CA 1
ATOM 889 C C . LEU A 1 110 ? -3.598 -3.918 13.420 1.00 84.00 110 LEU A C 1
ATOM 891 O O . LEU A 1 110 ? -2.851 -3.252 12.702 1.00 84.00 110 LEU A O 1
ATOM 895 N N . ILE A 1 111 ? -3.128 -4.524 14.520 1.00 68.94 111 ILE A N 1
ATOM 896 C CA . ILE A 1 111 ? -1.698 -4.618 14.884 1.00 68.94 111 ILE A CA 1
ATOM 897 C C . ILE A 1 111 ? -1.027 -5.818 14.213 1.00 68.94 111 ILE A C 1
ATOM 899 O O . ILE A 1 111 ? 0.134 -5.720 13.829 1.00 68.94 111 ILE A O 1
ATOM 903 N N . ALA A 1 112 ? -1.751 -6.928 14.067 1.00 58.94 112 ALA A N 1
ATOM 904 C CA . ALA A 1 112 ? -1.224 -8.178 13.526 1.00 58.94 112 ALA A CA 1
ATOM 905 C C . ALA A 1 112 ? -0.944 -8.147 12.008 1.00 58.94 112 ALA A C 1
ATOM 907 O O . ALA A 1 112 ? -0.364 -9.096 11.493 1.00 58.94 112 ALA A O 1
ATOM 908 N N . SER A 1 113 ? -1.313 -7.069 11.304 1.00 45.81 113 SER A N 1
ATOM 909 C CA . SER A 1 113 ? -0.930 -6.819 9.908 1.00 45.81 113 SER A CA 1
ATOM 910 C C . SER A 1 113 ? 0.530 -6.319 9.836 1.00 45.81 113 SER A C 1
ATOM 912 O O . SER A 1 113 ? 0.836 -5.244 10.369 1.00 45.81 113 SER A O 1
ATOM 914 N N . PRO A 1 114 ? 1.471 -7.088 9.250 1.00 50.72 114 PRO A N 1
ATOM 915 C CA . PRO A 1 114 ? 2.894 -6.781 9.311 1.00 50.72 114 PRO A CA 1
ATOM 916 C C . PRO A 1 114 ? 3.311 -5.779 8.224 1.00 50.72 114 PRO A C 1
ATOM 918 O O . PRO A 1 114 ? 3.589 -6.145 7.089 1.00 50.72 114 PRO A O 1
ATOM 921 N N . HIS A 1 115 ? 3.472 -4.508 8.599 1.00 43.88 115 HIS A N 1
ATOM 922 C CA . HIS A 1 115 ? 4.207 -3.513 7.804 1.00 43.88 115 HIS A CA 1
ATOM 923 C C . HIS A 1 115 ? 5.498 -3.112 8.533 1.00 43.88 115 HIS A C 1
ATOM 925 O O . HIS A 1 115 ? 5.625 -2.014 9.073 1.00 43.88 115 HIS A O 1
ATOM 931 N N . LYS A 1 116 ? 6.469 -4.030 8.597 1.00 44.50 116 LYS A N 1
ATOM 932 C CA . LYS A 1 116 ? 7.846 -3.723 9.017 1.00 44.50 116 LYS A CA 1
ATOM 933 C C . LYS A 1 116 ? 8.849 -4.616 8.292 1.00 44.50 116 LYS A C 1
ATOM 935 O O . LYS A 1 116 ? 9.129 -5.708 8.764 1.00 44.50 116 LYS A O 1
ATOM 940 N N . ALA A 1 117 ? 9.406 -4.115 7.192 1.00 33.25 117 ALA A N 1
ATOM 941 C CA . ALA A 1 117 ? 10.760 -4.424 6.723 1.00 33.25 117 ALA A CA 1
ATOM 942 C C . ALA A 1 117 ? 11.033 -3.637 5.434 1.00 33.25 117 ALA A C 1
ATOM 944 O O . ALA A 1 117 ? 10.439 -3.962 4.413 1.00 33.25 117 ALA A O 1
ATOM 945 N N . ALA A 1 118 ? 11.899 -2.620 5.486 1.00 33.16 118 ALA A N 1
ATOM 946 C CA . ALA A 1 118 ? 12.784 -2.221 4.381 1.00 33.16 118 ALA A CA 1
ATOM 947 C C . ALA A 1 118 ? 13.567 -0.951 4.754 1.00 33.16 118 ALA A C 1
ATOM 949 O O . ALA A 1 118 ? 13.269 0.136 4.271 1.00 33.16 118 ALA A O 1
ATOM 950 N N . GLU A 1 119 ? 14.597 -1.092 5.585 1.00 34.03 119 GLU A N 1
ATOM 951 C CA . GLU A 1 119 ? 15.729 -0.163 5.557 1.00 34.03 119 GLU A CA 1
ATOM 952 C C . GLU A 1 119 ? 17.012 -0.986 5.492 1.00 34.03 119 GLU A C 1
ATOM 954 O O . GLU A 1 119 ? 17.320 -1.719 6.428 1.00 34.03 119 GLU A O 1
ATOM 959 N N . ARG A 1 120 ? 17.717 -0.888 4.360 1.00 33.78 120 ARG A N 1
ATOM 960 C CA . ARG A 1 120 ? 19.181 -0.819 4.270 1.00 33.78 120 ARG A CA 1
ATOM 961 C C . ARG A 1 120 ? 19.581 -0.304 2.874 1.00 33.78 120 ARG A C 1
ATOM 963 O O . ARG A 1 120 ? 19.037 -0.815 1.894 1.00 33.78 120 ARG A O 1
ATOM 970 N N . PRO A 1 121 ? 20.494 0.678 2.775 1.00 35.25 121 PRO A N 1
ATOM 971 C CA . PRO A 1 121 ? 21.176 1.028 1.536 1.00 35.25 121 PRO A CA 1
ATOM 972 C C . PRO A 1 121 ? 22.414 0.134 1.362 1.00 35.25 121 PRO A C 1
ATOM 974 O O . PRO A 1 121 ? 23.088 -0.190 2.341 1.00 35.25 121 PRO A O 1
ATOM 977 N N . GLY A 1 122 ? 22.675 -0.295 0.130 1.00 33.84 122 GLY A N 1
ATOM 978 C CA . GLY A 1 122 ? 23.931 -0.925 -0.263 1.00 33.84 122 GLY A CA 1
ATOM 979 C C . GLY A 1 122 ? 24.747 0.076 -1.069 1.00 33.84 122 GLY A C 1
ATOM 980 O O . GLY A 1 122 ? 24.324 0.445 -2.161 1.00 33.84 122 GLY A O 1
ATOM 981 N N . ASP A 1 123 ? 25.868 0.512 -0.502 1.00 33.94 123 ASP A N 1
ATOM 982 C CA . ASP A 1 123 ? 26.986 1.105 -1.232 1.00 33.94 123 ASP A CA 1
ATOM 983 C C . ASP A 1 123 ? 27.890 -0.044 -1.692 1.00 33.94 123 ASP A C 1
ATOM 985 O O . ASP A 1 123 ? 28.328 -0.827 -0.849 1.00 33.94 123 ASP A O 1
ATOM 989 N N . GLU A 1 124 ? 28.190 -0.135 -2.988 1.00 34.03 124 GLU A N 1
ATOM 990 C CA . GLU A 1 124 ? 29.376 -0.841 -3.487 1.00 34.03 124 GLU A CA 1
ATOM 991 C C . GLU A 1 124 ? 29.978 -0.094 -4.687 1.00 34.03 124 GLU A C 1
ATOM 993 O O . GLU A 1 124 ? 29.295 0.275 -5.645 1.00 34.03 124 GLU A O 1
ATOM 998 N N . ASP A 1 125 ? 31.285 0.133 -4.573 1.00 32.47 125 ASP A N 1
ATOM 999 C CA . ASP A 1 125 ? 32.189 0.807 -5.497 1.00 32.47 125 ASP A CA 1
ATOM 1000 C C . ASP A 1 125 ? 32.248 0.181 -6.899 1.00 32.47 125 ASP A C 1
ATOM 1002 O O . ASP A 1 125 ? 32.238 -1.041 -7.062 1.00 32.47 125 ASP A O 1
ATOM 1006 N N . ARG A 1 126 ? 32.527 1.019 -7.909 1.00 34.56 126 ARG A N 1
ATOM 1007 C CA . ARG A 1 126 ? 33.356 0.612 -9.056 1.00 34.56 126 ARG A CA 1
ATOM 1008 C C . ARG A 1 126 ? 34.364 1.696 -9.418 1.00 34.56 126 ARG A C 1
ATOM 1010 O O . ARG A 1 126 ? 34.021 2.731 -9.980 1.00 34.56 126 ARG A O 1
ATOM 1017 N N . ALA A 1 127 ? 35.626 1.391 -9.131 1.00 37.75 127 ALA A N 1
ATOM 1018 C CA . ALA A 1 127 ? 36.795 2.002 -9.736 1.00 37.75 127 ALA A CA 1
ATOM 1019 C C . ALA A 1 127 ? 37.198 1.222 -11.002 1.00 37.75 127 ALA A C 1
ATOM 1021 O O . ALA A 1 127 ? 37.301 -0.002 -10.974 1.00 37.75 127 ALA A O 1
ATOM 1022 N N . ALA A 1 128 ? 37.468 1.947 -12.083 1.00 32.84 128 ALA A N 1
ATOM 1023 C CA . ALA A 1 128 ? 38.316 1.568 -13.215 1.00 32.84 128 ALA A CA 1
ATOM 1024 C C . ALA A 1 128 ? 38.755 2.914 -13.826 1.00 32.84 128 ALA A C 1
ATOM 1026 O O . ALA A 1 128 ? 37.905 3.751 -14.097 1.00 32.84 128 ALA A O 1
ATOM 1027 N N . GLY A 1 129 ? 40.025 3.300 -13.907 1.00 33.78 129 GLY A N 1
ATOM 1028 C CA . GLY A 1 129 ? 41.179 2.527 -14.347 1.00 33.78 129 GLY A CA 1
ATOM 1029 C C . GLY A 1 129 ? 41.561 3.065 -15.725 1.00 33.78 129 GLY A C 1
ATOM 1030 O O . GLY A 1 129 ? 41.308 2.398 -16.717 1.00 33.78 129 GLY A O 1
ATOM 1031 N N . ASP A 1 130 ? 42.067 4.301 -15.777 1.00 34.84 130 ASP A N 1
ATOM 1032 C CA . ASP A 1 130 ? 42.505 4.961 -17.011 1.00 34.84 130 ASP A CA 1
ATOM 1033 C C . ASP A 1 130 ? 44.004 4.715 -17.215 1.00 34.84 130 ASP A C 1
ATOM 1035 O O . ASP A 1 130 ? 44.822 5.132 -16.391 1.00 34.84 130 ASP A O 1
ATOM 1039 N N . GLN A 1 131 ? 44.353 4.000 -18.284 1.00 33.25 131 GLN A N 1
ATOM 1040 C CA . GLN A 1 131 ? 45.693 3.978 -18.867 1.00 33.25 131 GLN A CA 1
ATOM 1041 C C . GLN A 1 131 ? 45.545 3.817 -20.379 1.00 33.25 131 GLN A C 1
ATOM 1043 O O . GLN A 1 131 ? 45.158 2.753 -20.856 1.00 33.25 131 GLN A O 1
ATOM 1048 N N . THR A 1 132 ? 45.890 4.864 -21.126 1.00 31.36 132 THR A N 1
ATOM 1049 C CA . THR A 1 132 ? 46.120 4.773 -22.570 1.00 31.36 132 THR A CA 1
ATOM 1050 C C . THR A 1 132 ? 47.502 5.352 -22.867 1.00 31.36 132 THR A C 1
ATOM 1052 O O . THR A 1 132 ? 47.732 6.545 -22.673 1.00 31.36 132 THR A O 1
ATOM 1055 N N . GLU A 1 133 ? 48.435 4.504 -23.305 1.00 35.06 133 GLU A N 1
ATOM 1056 C CA . GLU A 1 133 ? 49.701 4.923 -23.916 1.00 35.06 133 GLU A CA 1
ATOM 1057 C C . GLU A 1 133 ? 49.512 5.078 -25.431 1.00 35.06 133 GLU A C 1
ATOM 1059 O O . GLU A 1 133 ? 48.934 4.221 -26.095 1.00 35.06 133 GLU A O 1
ATOM 1064 N N . GLN A 1 134 ? 50.012 6.194 -25.964 1.00 38.06 134 GLN A N 1
ATOM 1065 C CA . GLN A 1 134 ? 50.074 6.503 -27.392 1.00 38.06 134 GLN A CA 1
ATOM 1066 C C . GLN A 1 134 ? 51.255 5.799 -28.067 1.00 38.06 134 GLN A C 1
ATOM 1068 O O . GLN A 1 134 ? 52.378 5.885 -27.567 1.00 38.06 134 GLN A O 1
ATOM 1073 N N . GLN A 1 135 ? 51.040 5.279 -29.279 1.00 34.84 135 GLN A N 1
ATOM 1074 C CA . GLN A 1 135 ? 52.064 5.251 -30.328 1.00 34.84 135 GLN A CA 1
ATOM 1075 C C . GLN A 1 135 ? 51.464 5.613 -31.695 1.00 34.84 135 GLN A C 1
ATOM 1077 O O . GLN A 1 135 ? 50.365 5.197 -32.042 1.00 34.84 135 GLN A O 1
ATOM 1082 N N . ASP A 1 136 ? 52.215 6.442 -32.420 1.00 38.75 136 ASP A N 1
ATOM 1083 C CA . ASP A 1 136 ? 51.918 7.075 -33.708 1.00 38.75 136 ASP A CA 1
ATOM 1084 C C . ASP A 1 136 ? 52.446 6.235 -34.886 1.00 38.75 136 ASP A C 1
ATOM 1086 O O . ASP A 1 136 ? 53.567 5.722 -34.827 1.00 38.75 136 ASP A O 1
ATOM 1090 N N . GLY A 1 137 ? 51.667 6.158 -35.973 1.00 38.25 137 GLY A N 1
ATOM 1091 C CA . GLY A 1 137 ? 52.165 5.771 -37.297 1.00 38.25 137 GLY A CA 1
ATOM 1092 C C . GLY A 1 137 ? 51.135 5.142 -38.246 1.00 38.25 137 GLY A C 1
ATOM 1093 O O . GLY A 1 137 ? 50.956 3.932 -38.224 1.00 38.25 137 GLY A O 1
ATOM 1094 N N . GLY A 1 138 ? 50.553 5.938 -39.162 1.00 43.31 138 GLY A N 1
ATOM 1095 C CA . GLY A 1 138 ? 49.819 5.440 -40.349 1.00 43.31 138 GLY A CA 1
ATOM 1096 C C . GLY A 1 138 ? 48.489 6.145 -40.668 1.00 43.31 138 GLY A C 1
ATOM 1097 O O . GLY A 1 138 ? 47.430 5.540 -40.609 1.00 43.31 138 GLY A O 1
ATOM 1098 N N . HIS A 1 139 ? 48.524 7.429 -41.031 1.00 57.25 13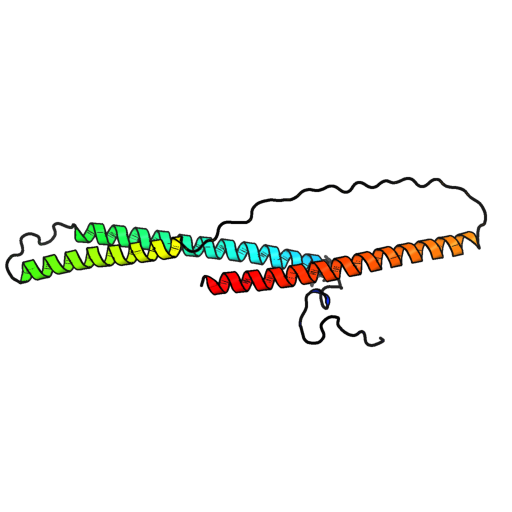9 HIS A N 1
ATOM 1099 C CA . HIS A 1 139 ? 47.405 8.392 -40.961 1.00 57.25 139 HIS A CA 1
ATOM 1100 C C . HIS A 1 139 ? 46.124 8.167 -41.817 1.00 57.25 139 HIS A C 1
ATOM 1102 O O . HIS A 1 139 ? 45.320 9.092 -41.920 1.00 57.25 139 HIS A O 1
ATOM 1108 N N . GLN A 1 140 ? 45.863 6.992 -42.406 1.00 53.69 140 GLN A N 1
ATOM 1109 C CA . GLN A 1 140 ? 44.575 6.772 -43.092 1.00 53.69 140 GLN A CA 1
ATOM 1110 C C . GLN A 1 140 ? 43.997 5.354 -42.967 1.00 53.69 140 GLN A C 1
ATOM 1112 O O . GLN A 1 140 ? 42.801 5.247 -42.729 1.00 53.69 140 GLN A O 1
ATOM 1117 N N . GLU A 1 141 ? 44.813 4.295 -43.020 1.00 52.91 141 GLU A N 1
ATOM 1118 C CA . GLU A 1 141 ? 44.356 2.925 -42.700 1.00 52.91 141 GLU A CA 1
ATOM 1119 C C . GLU A 1 141 ? 44.151 2.743 -41.185 1.00 52.91 141 GLU A C 1
ATOM 1121 O O . GLU A 1 141 ? 43.139 2.191 -40.766 1.00 52.91 141 GLU A O 1
ATOM 1126 N N . VAL A 1 142 ? 45.022 3.333 -40.354 1.00 60.34 142 VAL A N 1
ATOM 1127 C CA . VAL A 1 142 ? 44.900 3.281 -38.883 1.00 60.34 142 VAL A CA 1
ATOM 1128 C C . VAL A 1 142 ? 43.645 4.006 -38.395 1.00 60.34 142 VAL A C 1
ATOM 1130 O O . VAL A 1 142 ? 43.006 3.550 -37.463 1.00 60.34 142 VAL A O 1
ATOM 1133 N N . MET A 1 143 ? 43.217 5.089 -39.056 1.00 61.12 143 MET A N 1
ATOM 1134 C CA . MET A 1 143 ? 41.983 5.785 -38.662 1.00 61.12 143 MET A CA 1
ATOM 1135 C C . MET A 1 143 ? 40.711 4.992 -38.988 1.00 61.12 143 MET A C 1
ATOM 1137 O O . MET A 1 143 ? 39.705 5.151 -38.299 1.00 61.12 143 MET A O 1
ATOM 1141 N N . GLU A 1 144 ? 40.732 4.165 -40.036 1.00 64.88 144 GLU A N 1
ATOM 1142 C CA . GLU A 1 144 ? 39.614 3.277 -40.371 1.00 64.88 144 GLU A CA 1
ATOM 1143 C C . GLU A 1 144 ? 39.547 2.096 -39.392 1.00 64.88 144 GLU A C 1
ATOM 1145 O O . GLU A 1 144 ? 38.465 1.767 -38.906 1.00 64.88 144 GLU A O 1
ATOM 1150 N N . GLU A 1 145 ? 40.700 1.530 -39.022 1.00 75.25 145 GLU A N 1
ATOM 1151 C CA . GLU A 1 145 ? 40.814 0.492 -37.989 1.00 75.25 145 GLU A CA 1
ATOM 1152 C C . GLU A 1 145 ? 40.448 1.013 -36.588 1.00 75.25 145 GLU A C 1
ATOM 1154 O O . GLU A 1 145 ? 39.695 0.358 -35.864 1.00 75.25 145 GLU A O 1
ATOM 1159 N N . ASP A 1 146 ? 40.890 2.220 -36.226 1.00 83.75 146 ASP A N 1
ATOM 1160 C CA . ASP A 1 146 ? 40.555 2.877 -34.959 1.00 83.75 146 ASP A CA 1
ATOM 1161 C C . ASP A 1 146 ? 39.058 3.188 -34.876 1.00 83.75 146 ASP A C 1
ATOM 1163 O O . ASP A 1 146 ? 38.430 2.969 -33.836 1.00 83.75 146 ASP A O 1
ATOM 1167 N N . LEU A 1 147 ? 38.454 3.659 -35.974 1.00 88.69 147 LEU A N 1
ATOM 1168 C CA . LEU A 1 147 ? 37.014 3.897 -36.033 1.00 88.69 147 LEU A CA 1
ATOM 1169 C C . LEU A 1 147 ? 36.233 2.583 -35.934 1.00 88.69 147 LEU A C 1
ATOM 1171 O O . LEU A 1 147 ? 35.243 2.533 -35.203 1.00 88.69 147 LEU A O 1
ATOM 1175 N N . MET A 1 148 ? 36.682 1.528 -36.621 1.00 91.12 148 MET A N 1
ATOM 1176 C CA . MET A 1 148 ? 36.078 0.197 -36.521 1.00 91.12 148 MET A CA 1
ATOM 1177 C C . MET A 1 148 ? 36.114 -0.303 -35.072 1.00 91.12 148 MET A C 1
ATOM 1179 O O . MET A 1 148 ? 35.077 -0.666 -34.520 1.00 91.12 148 MET A O 1
ATOM 1183 N N . CYS A 1 149 ? 37.274 -0.216 -34.418 1.00 92.38 149 CYS A N 1
ATOM 1184 C CA . CYS A 1 149 ? 37.445 -0.596 -33.018 1.00 92.38 149 CYS A CA 1
ATOM 1185 C C . CYS A 1 149 ? 36.526 0.213 -32.085 1.00 92.38 149 CYS A C 1
ATOM 1187 O O . CYS A 1 149 ? 35.842 -0.351 -31.229 1.00 92.38 149 CYS A O 1
ATOM 1189 N N . CYS A 1 150 ? 36.439 1.534 -32.279 1.00 92.56 150 CYS A N 1
ATOM 1190 C CA . CYS A 1 150 ? 35.545 2.395 -31.502 1.00 92.56 150 CYS A CA 1
ATOM 1191 C C . CYS A 1 150 ? 34.069 2.000 -31.659 1.00 92.56 150 CYS A C 1
ATOM 1193 O O . CYS A 1 150 ? 33.325 1.976 -30.677 1.00 92.56 150 CYS A O 1
ATOM 1195 N N . VAL A 1 151 ? 33.637 1.697 -32.885 1.00 94.44 151 VAL A N 1
ATOM 1196 C CA . VAL A 1 151 ? 32.258 1.286 -33.178 1.00 94.44 151 VAL A CA 1
ATOM 1197 C C . VAL A 1 151 ? 31.954 -0.087 -32.579 1.00 94.44 151 VAL A C 1
ATOM 1199 O O . VAL A 1 151 ? 30.889 -0.261 -31.985 1.00 94.44 151 VAL A O 1
ATOM 1202 N N . ASP A 1 152 ? 32.884 -1.036 -32.659 1.00 94.44 152 ASP A N 1
ATOM 1203 C CA . ASP A 1 152 ? 32.726 -2.366 -32.065 1.00 94.44 152 ASP A CA 1
ATOM 1204 C C . ASP A 1 152 ? 32.593 -2.288 -30.540 1.00 94.44 152 ASP A C 1
ATOM 1206 O O . ASP A 1 152 ? 31.685 -2.894 -29.961 1.00 94.44 152 ASP A O 1
ATOM 1210 N N . LEU A 1 153 ? 33.430 -1.478 -29.885 1.00 94.44 153 LEU A N 1
ATOM 1211 C CA . LEU A 1 153 ? 33.349 -1.239 -28.442 1.00 94.44 153 LEU A CA 1
ATOM 1212 C C . LEU A 1 153 ? 32.041 -0.549 -28.051 1.00 94.44 153 LEU A C 1
ATOM 1214 O O . LEU A 1 153 ? 31.412 -0.941 -27.065 1.00 94.44 153 LEU A O 1
ATOM 1218 N N . TYR A 1 154 ? 31.602 0.446 -28.826 1.00 95.00 154 TYR A N 1
ATOM 1219 C CA . TYR A 1 154 ? 30.317 1.105 -28.608 1.00 95.00 154 TYR A CA 1
ATOM 1220 C C . TYR A 1 154 ? 29.159 0.105 -28.702 1.00 95.00 154 TYR A C 1
ATOM 1222 O O . TYR A 1 154 ? 28.341 0.027 -27.787 1.00 95.00 154 TYR A O 1
ATOM 1230 N N . ASN A 1 155 ? 29.116 -0.704 -29.763 1.00 94.75 155 ASN A N 1
ATOM 1231 C CA . ASN A 1 155 ? 28.067 -1.700 -29.975 1.00 94.75 155 ASN A CA 1
ATOM 1232 C C . ASN A 1 155 ? 28.081 -2.783 -28.888 1.00 94.75 155 ASN A C 1
ATOM 1234 O O . ASN A 1 155 ? 27.020 -3.212 -28.428 1.00 94.75 155 ASN A O 1
ATOM 1238 N N . GLN A 1 156 ? 29.265 -3.209 -28.439 1.00 95.50 156 GLN A N 1
ATOM 1239 C CA . GLN A 1 156 ? 29.413 -4.158 -27.337 1.00 95.50 156 GLN A CA 1
ATOM 1240 C C . GLN A 1 156 ? 28.889 -3.569 -26.023 1.00 95.50 156 GLN A C 1
ATOM 1242 O O . GLN A 1 156 ? 28.098 -4.213 -25.330 1.00 95.50 156 GLN A O 1
ATOM 1247 N N . ALA A 1 157 ? 29.288 -2.339 -25.690 1.00 94.88 157 ALA A N 1
ATOM 1248 C CA . ALA A 1 157 ? 28.811 -1.642 -24.501 1.00 94.88 157 ALA A CA 1
ATOM 1249 C C . ALA A 1 157 ? 27.292 -1.423 -24.552 1.00 94.88 157 ALA A C 1
ATOM 1251 O O . ALA A 1 157 ? 26.604 -1.662 -23.560 1.00 94.88 157 ALA A O 1
ATOM 1252 N N . GLN A 1 158 ? 26.760 -1.038 -25.714 1.00 95.19 158 GLN A N 1
ATOM 1253 C CA . GLN A 1 158 ? 25.329 -0.850 -25.932 1.00 95.19 158 GLN A CA 1
ATOM 1254 C C . GLN A 1 158 ? 24.552 -2.163 -25.797 1.00 95.19 158 GLN A C 1
ATOM 1256 O O . GLN A 1 158 ? 23.500 -2.176 -25.165 1.00 95.19 158 GLN A O 1
ATOM 1261 N N . SER A 1 159 ? 25.066 -3.267 -26.344 1.00 95.44 159 SER A N 1
ATOM 1262 C CA . SER A 1 159 ? 24.427 -4.587 -26.240 1.00 95.44 159 SER A CA 1
ATOM 1263 C C . SER A 1 159 ? 24.389 -5.069 -24.792 1.00 95.44 159 SER A C 1
ATOM 1265 O O . SER A 1 159 ? 23.353 -5.520 -24.314 1.00 95.44 159 SER A O 1
ATOM 1267 N N . LYS A 1 160 ? 25.492 -4.887 -24.056 1.00 96.31 160 LYS A N 1
ATOM 1268 C CA . LYS A 1 160 ? 25.543 -5.204 -22.627 1.00 96.31 160 LYS A CA 1
ATOM 1269 C C . LYS A 1 160 ? 24.564 -4.350 -21.820 1.00 96.31 160 LYS A C 1
ATOM 1271 O O . LYS A 1 160 ? 23.822 -4.880 -20.999 1.00 96.31 160 LYS A O 1
ATOM 1276 N N . TRP A 1 161 ? 24.540 -3.040 -22.069 1.00 97.12 161 TRP A N 1
ATOM 1277 C CA . TRP A 1 161 ? 23.579 -2.135 -21.438 1.00 97.12 161 TRP A CA 1
ATOM 1278 C C . TRP A 1 161 ? 22.135 -2.540 -21.750 1.00 97.12 161 TRP A C 1
ATOM 1280 O O . TRP A 1 161 ? 21.296 -2.530 -20.856 1.00 97.12 161 TRP A O 1
ATOM 1290 N N . PHE A 1 162 ? 21.847 -2.935 -22.993 1.00 97.06 162 PHE A N 1
ATOM 1291 C CA . PHE A 1 162 ? 20.528 -3.406 -23.402 1.00 97.06 162 PHE A CA 1
ATOM 1292 C C . PHE A 1 162 ? 20.099 -4.639 -22.601 1.00 97.06 162 PHE A C 1
ATOM 1294 O O . PHE A 1 162 ? 19.005 -4.641 -22.042 1.00 97.06 162 PHE A O 1
ATOM 1301 N N . GLU A 1 163 ? 20.956 -5.658 -22.497 1.00 96.69 163 GLU A N 1
ATOM 1302 C CA . GLU A 1 163 ? 20.655 -6.871 -21.729 1.00 96.69 163 GLU A CA 1
ATOM 1303 C C . GLU A 1 163 ? 20.390 -6.556 -20.250 1.00 96.69 163 GLU A C 1
ATOM 1305 O O . GLU A 1 163 ? 19.356 -6.960 -19.716 1.00 96.69 163 GLU A O 1
ATOM 1310 N N . GLU A 1 164 ? 21.270 -5.777 -19.610 1.00 96.50 164 GLU A N 1
ATOM 1311 C CA . GLU A 1 164 ? 21.113 -5.364 -18.208 1.00 96.50 164 GLU A CA 1
ATOM 1312 C C . GLU A 1 164 ? 19.843 -4.520 -17.993 1.00 96.50 164 GLU A C 1
ATOM 1314 O O . GLU A 1 164 ? 19.150 -4.660 -16.981 1.00 96.50 164 GLU A O 1
ATOM 1319 N N . MET A 1 165 ? 19.500 -3.659 -18.952 1.00 97.06 165 MET A N 1
ATOM 1320 C CA . MET A 1 165 ? 18.290 -2.841 -18.912 1.00 97.06 165 MET A CA 1
ATOM 1321 C C . MET A 1 165 ? 17.027 -3.706 -19.033 1.00 97.06 165 MET A C 1
ATOM 1323 O O . MET A 1 165 ? 16.084 -3.516 -18.261 1.00 97.06 165 MET A O 1
ATOM 1327 N N . VAL A 1 166 ? 16.998 -4.693 -19.938 1.00 97.50 166 VAL A N 1
ATOM 1328 C CA . VAL A 1 166 ? 15.868 -5.633 -20.059 1.00 97.50 166 VAL A CA 1
ATOM 1329 C C . VAL A 1 166 ? 15.672 -6.414 -18.762 1.00 97.50 166 VAL A C 1
ATOM 1331 O O . VAL A 1 166 ? 14.557 -6.458 -18.243 1.00 97.50 166 VAL A O 1
ATOM 1334 N N . THR A 1 167 ? 16.731 -7.014 -18.211 1.00 97.38 167 THR A N 1
ATOM 1335 C CA . THR A 1 167 ? 16.606 -7.833 -16.995 1.00 97.38 167 THR A CA 1
ATOM 1336 C C . THR A 1 167 ? 16.152 -6.995 -15.805 1.00 97.38 167 THR A C 1
ATOM 1338 O O . THR A 1 167 ? 15.176 -7.345 -15.143 1.00 97.38 167 THR A O 1
ATOM 1341 N N . THR A 1 168 ? 16.782 -5.840 -15.582 1.00 96.81 168 THR A N 1
ATOM 1342 C CA . THR A 1 168 ? 16.461 -4.975 -14.440 1.00 96.81 168 THR A CA 1
ATOM 1343 C C . THR A 1 168 ? 15.036 -4.428 -14.533 1.00 96.81 168 THR A C 1
ATOM 1345 O O . THR A 1 168 ? 14.316 -4.383 -13.539 1.00 96.81 168 THR A O 1
ATOM 1348 N N . THR A 1 169 ? 14.576 -4.026 -15.721 1.00 97.19 169 THR A N 1
ATOM 1349 C CA . THR A 1 169 ? 13.203 -3.514 -15.880 1.00 97.19 169 THR A CA 1
ATOM 1350 C C . THR A 1 169 ? 12.140 -4.584 -15.632 1.00 97.19 169 THR A C 1
ATOM 1352 O O . THR A 1 169 ? 11.120 -4.274 -15.013 1.00 97.19 169 THR A O 1
ATOM 1355 N N . LEU A 1 170 ? 12.393 -5.839 -16.014 1.00 97.81 170 LEU A N 1
ATOM 1356 C CA . LEU A 1 170 ? 11.518 -6.969 -15.685 1.00 97.81 170 LEU A CA 1
ATOM 1357 C C . LEU A 1 170 ? 11.488 -7.265 -14.178 1.00 97.81 170 LEU A C 1
ATOM 1359 O O . LEU A 1 170 ? 10.416 -7.514 -13.625 1.00 97.81 170 LEU A O 1
ATOM 1363 N N . GLU A 1 171 ? 12.626 -7.177 -13.487 1.00 97.56 171 GLU A N 1
ATOM 1364 C CA . GLU A 1 171 ? 12.670 -7.306 -12.024 1.00 97.56 171 GLU A CA 1
ATOM 1365 C C . GLU A 1 171 ? 11.847 -6.206 -11.336 1.00 97.56 171 GLU A C 1
ATOM 1367 O O . GLU A 1 171 ? 11.066 -6.481 -10.422 1.00 97.56 171 GLU A O 1
ATOM 1372 N N . LEU A 1 172 ? 11.955 -4.953 -11.796 1.00 97.44 172 LEU A N 1
ATOM 1373 C CA . LEU A 1 172 ? 11.142 -3.847 -11.279 1.00 97.44 172 LEU A CA 1
ATOM 1374 C C . LEU A 1 172 ? 9.639 -4.070 -11.520 1.00 97.44 172 LEU A C 1
ATOM 1376 O O . LEU A 1 172 ? 8.824 -3.708 -10.667 1.00 97.44 172 LEU A O 1
ATOM 1380 N N . GLU A 1 173 ? 9.265 -4.645 -12.661 1.00 97.62 173 GLU A N 1
ATOM 1381 C CA . GLU A 1 173 ? 7.880 -5.008 -12.980 1.00 97.62 173 GLU A CA 1
ATOM 1382 C C . GLU A 1 173 ? 7.351 -6.060 -11.999 1.00 97.62 173 GLU A C 1
ATOM 1384 O O . GLU A 1 173 ? 6.307 -5.853 -11.377 1.00 97.62 173 GLU A O 1
ATOM 1389 N N . GLN A 1 174 ? 8.115 -7.130 -11.766 1.00 97.31 174 GLN A N 1
ATOM 1390 C CA . GLN A 1 174 ? 7.760 -8.167 -10.798 1.00 97.31 174 GLN A CA 1
ATOM 1391 C C . GLN A 1 174 ? 7.615 -7.599 -9.378 1.00 97.31 174 GLN A C 1
ATOM 1393 O O . GLN A 1 174 ? 6.618 -7.859 -8.703 1.00 97.31 174 GLN A O 1
ATOM 1398 N N . LEU A 1 175 ? 8.567 -6.772 -8.934 1.00 95.75 175 LEU A N 1
ATOM 1399 C CA . LEU A 1 175 ? 8.506 -6.130 -7.619 1.00 95.75 175 LEU A CA 1
ATOM 1400 C C . LEU A 1 175 ? 7.267 -5.238 -7.466 1.00 95.75 175 LEU A C 1
ATOM 1402 O O . LEU A 1 175 ? 6.693 -5.168 -6.379 1.00 95.75 175 LEU A O 1
ATOM 1406 N N . GLU A 1 176 ? 6.838 -4.550 -8.528 1.00 95.94 176 GLU A N 1
ATOM 1407 C CA . GLU A 1 176 ? 5.612 -3.744 -8.517 1.00 95.94 176 GLU A CA 1
ATOM 1408 C C . GLU A 1 176 ? 4.363 -4.624 -8.367 1.00 95.94 176 GLU A C 1
ATOM 1410 O O . GLU A 1 176 ? 3.504 -4.297 -7.543 1.00 95.94 176 GLU A O 1
ATOM 1415 N N . VAL A 1 177 ? 4.279 -5.737 -9.105 1.00 96.81 177 VAL A N 1
ATOM 1416 C CA . VAL A 1 177 ? 3.170 -6.704 -9.008 1.00 96.81 177 VAL A CA 1
ATOM 1417 C C . VAL A 1 177 ? 3.081 -7.269 -7.594 1.00 96.81 177 VAL A C 1
ATOM 1419 O O . VAL A 1 177 ? 2.052 -7.115 -6.934 1.00 96.81 177 VAL A O 1
ATOM 1422 N N . GLU A 1 178 ? 4.185 -7.809 -7.073 1.00 95.88 178 GLU A N 1
ATOM 1423 C CA . GLU A 1 178 ? 4.244 -8.356 -5.715 1.00 95.88 178 GLU A CA 1
ATOM 1424 C C . GLU A 1 178 ? 3.872 -7.310 -4.658 1.00 95.88 178 GLU A C 1
ATOM 1426 O O . GLU A 1 178 ? 3.232 -7.616 -3.648 1.00 95.88 178 GLU A O 1
ATOM 1431 N N . ARG A 1 179 ? 4.273 -6.049 -4.866 1.00 94.50 179 ARG A N 1
ATOM 1432 C CA . ARG A 1 179 ? 3.930 -4.953 -3.960 1.00 94.50 179 ARG A CA 1
ATOM 1433 C C . ARG A 1 179 ? 2.424 -4.710 -3.931 1.00 94.50 179 ARG A C 1
ATOM 1435 O O . ARG A 1 179 ? 1.865 -4.543 -2.846 1.00 94.50 179 ARG A O 1
ATOM 1442 N N . VAL A 1 180 ? 1.782 -4.645 -5.096 1.00 94.69 180 VAL A N 1
ATOM 1443 C CA . VAL A 1 180 ? 0.336 -4.411 -5.215 1.00 94.69 180 VAL A CA 1
ATOM 1444 C C . VAL A 1 180 ? -0.449 -5.585 -4.640 1.00 94.69 180 VAL A C 1
ATOM 1446 O O . VAL A 1 180 ? -1.375 -5.356 -3.866 1.00 94.69 180 VAL A O 1
ATOM 1449 N N . GLU A 1 181 ? -0.046 -6.821 -4.929 1.00 94.69 181 GLU A N 1
ATOM 1450 C CA . GLU A 1 181 ? -0.664 -8.023 -4.362 1.00 94.69 181 GLU A CA 1
ATOM 1451 C C . GLU A 1 181 ? -0.566 -8.048 -2.837 1.00 94.69 181 GLU A C 1
ATOM 1453 O O . GLU A 1 181 ? -1.566 -8.279 -2.158 1.00 94.69 181 GLU A O 1
ATOM 1458 N N . LYS A 1 182 ? 0.610 -7.732 -2.279 1.00 89.69 182 LYS A N 1
ATOM 1459 C CA . LYS A 1 182 ? 0.779 -7.611 -0.825 1.00 89.69 182 LYS A CA 1
ATOM 1460 C C . LYS A 1 182 ? -0.139 -6.541 -0.253 1.00 89.69 182 LYS A C 1
ATOM 1462 O O . LYS A 1 182 ? -0.780 -6.798 0.755 1.00 89.69 182 LYS A O 1
ATOM 1467 N N . ILE A 1 183 ? -0.237 -5.361 -0.867 1.00 89.50 183 ILE A N 1
ATOM 1468 C CA . ILE A 1 183 ? -1.165 -4.322 -0.392 1.00 89.50 183 ILE A CA 1
ATOM 1469 C C . ILE A 1 183 ? -2.605 -4.845 -0.423 1.00 89.50 183 ILE A C 1
ATOM 1471 O O . ILE A 1 183 ? -3.311 -4.717 0.569 1.00 89.50 183 ILE A O 1
ATOM 1475 N N . TRP A 1 184 ? -3.019 -5.473 -1.524 1.00 89.81 184 TRP A N 1
ATOM 1476 C CA . TRP A 1 184 ? -4.368 -6.011 -1.688 1.00 89.81 184 TRP A CA 1
ATOM 1477 C C . TRP A 1 184 ? -4.712 -7.084 -0.649 1.00 89.81 184 TRP A C 1
ATOM 1479 O O . TRP A 1 184 ? -5.809 -7.067 -0.110 1.00 89.81 184 TRP A O 1
ATOM 1489 N N . GLN A 1 185 ? -3.772 -7.966 -0.302 1.00 87.19 185 GLN A N 1
ATOM 1490 C CA . GLN A 1 185 ? -3.968 -8.986 0.738 1.00 87.19 185 GLN A CA 1
ATOM 1491 C C . GLN A 1 185 ? -4.202 -8.407 2.144 1.00 87.19 185 GLN A C 1
ATOM 1493 O O . GLN A 1 185 ? -4.738 -9.107 3.002 1.00 87.19 185 GLN A O 1
ATOM 1498 N N . HIS A 1 186 ? -3.760 -7.173 2.405 1.00 84.69 186 HIS A N 1
ATOM 1499 C CA . HIS A 1 186 ? -3.828 -6.542 3.729 1.00 84.69 186 HIS A CA 1
ATOM 1500 C C . HIS A 1 186 ? -4.917 -5.463 3.850 1.00 84.69 186 HIS A C 1
ATOM 1502 O O . HIS A 1 186 ? -5.078 -4.909 4.943 1.00 84.69 186 HIS A O 1
ATOM 1508 N N . LEU A 1 187 ? -5.627 -5.150 2.760 1.00 83.56 187 LEU A N 1
ATOM 1509 C CA . LEU A 1 187 ? -6.812 -4.284 2.746 1.00 83.56 187 LEU A CA 1
ATOM 1510 C C . LEU A 1 187 ? -8.084 -5.115 2.942 1.00 83.56 187 LEU A C 1
ATOM 1512 O O . LEU A 1 187 ? -8.961 -4.634 3.694 1.00 83.56 187 LEU A O 1
#

InterPro domains:
  IPR001060 FCH domain [PF00611] (33-105)
  IPR001060 FCH domain [SM00055] (24-110)
  IPR027267 AH/BAR domain superfamily [G3DSA:1.20.1270.60] (11-187)
  IPR027267 AH/BAR domain superfamily [SSF103657] (12-185)
  IPR031160 F-BAR domain [PS51741] (10-187)

Organism: Sciurus carolinensis (NCBI:txid30640)

Sequence (187 aa):
MPEQQLLKPTEWSYCDYFWADKKDPQGNSTMAGFELLLQKQLKGKQMQKEMSEFVQGRRKIEEKYAKNLAKLSQSSLAAQEECFLGEAWAQEKKSLADEAEVHLKFIAKLIASPHKAAERPGDEDRAAGDQTEQQDGGHQEVMEEDLMCCVDLYNQAQSKWFEEMVTTTLELEQLEVERVEKIWQHL

pLDDT: mean 84.07, std 20.88, range [31.36, 98.38]